Protein AF-A0A351JWY3-F1 (afdb_monomer_lite)

Radius of gyration: 22.89 Å; chains: 1; bounding box: 57×48×58 Å

pLDDT: mean 88.0, std 8.67, range [44.12, 97.44]

Sequence (212 aa):
MLRMNGLSTQSHNRRHARTGHVFQERFKALLVQKETHLLEVARYIVLNPVRAGLTQGPQDWEWSSYRATARQSTSPEFLTVDWILPQFDTDPTRAARAYRAFVEHGRGGRLWDQLRCGAFLATEAFIAKLRPRLNKQADSTEILRSQRLAGRPSLAELFANAHDKAARDEQIYQAVHVHGYTLQQVANCLGLYYSTISVIAKRVAHSKQHQE

Secondary structure (DSSP, 8-state):
-HHHHHHHHHHHHHHHT--S-S-SSPPP--EE-HHHHHHHHHHHHHHHHHHTTS-SSGGG-SSSSHHHHTTSSPPPTT---TTTGGGT-SSHHHHHHHHHHHHHTTTT--GGGG-BTTTEES-HHHHHHHHHHHHTTTT-TTS-HHHHGGGPPPHHHHHTT--SHHHHHHHHHIIIIIS---HHHHHHHHT--HHHHHHHHHHHHHHHHTT-

Foldseek 3Di:
DVVVLVVVQVVVCVVVVHDDHPDDDDDAAAAEDLVQCVLVVVLCVLCVCVLVVNDVHSVVDPPDCLCCLLVVDPDDPPDDNPSQQVVQPPDNNRSSVRSVVSSVVCNPPDQVVCDDLSHYNDDPVVLQVCLVVLCVCLPPPVDDNSSSLSSPDDLCRLCVPQPDPVSLLVSLLCVCPVSNDQLVSNCVVVVHDSVVSVVSNVVVVVVVVVVD

Structure (mmCIF, N/CA/C/O backbone):
data_AF-A0A351JWY3-F1
#
_entry.id   AF-A0A351JWY3-F1
#
loop_
_atom_site.group_PDB
_atom_site.id
_atom_site.type_symbol
_atom_site.label_atom_id
_atom_site.label_alt_id
_atom_site.label_comp_id
_atom_site.label_asym_id
_atom_site.label_entity_id
_atom_site.label_seq_id
_atom_site.pdbx_PDB_ins_code
_atom_site.Cartn_x
_atom_site.Cartn_y
_atom_site.Cartn_z
_atom_site.occupancy
_atom_site.B_iso_or_equiv
_atom_site.auth_seq_id
_atom_site.auth_comp_id
_atom_site.auth_asym_id
_atom_site.auth_atom_id
_atom_site.pdbx_PDB_model_num
ATOM 1 N N . MET A 1 1 ? 9.010 -4.905 14.725 1.00 75.62 1 MET A N 1
ATOM 2 C CA . MET A 1 1 ? 8.002 -5.884 14.251 1.00 75.62 1 MET A CA 1
ATOM 3 C C . MET A 1 1 ? 8.326 -7.328 14.640 1.00 75.62 1 MET A C 1
ATOM 5 O O . MET A 1 1 ? 7.481 -7.938 15.277 1.00 75.62 1 MET A O 1
ATOM 9 N N . LEU A 1 2 ? 9.525 -7.869 14.361 1.00 78.62 2 LEU A N 1
ATOM 10 C CA . LEU A 1 2 ? 9.885 -9.260 14.725 1.00 78.62 2 LEU A CA 1
ATOM 11 C C . LEU A 1 2 ? 9.627 -9.583 16.212 1.00 78.62 2 LEU A C 1
ATOM 13 O O . LEU A 1 2 ? 8.967 -10.569 16.527 1.00 78.62 2 LEU A O 1
ATOM 17 N N . ARG A 1 3 ? 10.075 -8.698 17.115 1.00 85.88 3 ARG A N 1
ATOM 18 C CA . ARG A 1 3 ? 9.868 -8.836 18.566 1.00 85.88 3 ARG A CA 1
ATOM 19 C C . ARG A 1 3 ? 8.388 -8.885 18.954 1.00 85.88 3 ARG A C 1
ATOM 21 O O . ARG A 1 3 ? 8.008 -9.715 19.766 1.00 85.88 3 ARG A O 1
ATOM 28 N N . MET A 1 4 ? 7.560 -8.026 18.359 1.00 87.56 4 MET A N 1
ATOM 29 C CA . MET A 1 4 ? 6.123 -7.971 18.644 1.00 87.56 4 MET A CA 1
ATOM 30 C C . MET A 1 4 ? 5.437 -9.280 18.238 1.00 87.56 4 MET A C 1
ATOM 32 O O . MET A 1 4 ? 4.808 -9.916 19.076 1.00 87.56 4 MET A O 1
ATOM 36 N N . ASN A 1 5 ? 5.651 -9.747 17.002 1.00 89.12 5 ASN A N 1
ATOM 37 C CA . ASN A 1 5 ? 5.066 -11.006 16.528 1.00 89.12 5 ASN A CA 1
ATOM 38 C C . ASN A 1 5 ? 5.570 -12.210 17.337 1.00 89.12 5 ASN A C 1
ATOM 40 O O . ASN A 1 5 ? 4.792 -13.115 17.637 1.00 89.12 5 ASN A O 1
ATOM 44 N N . GLY A 1 6 ? 6.851 -12.216 17.718 1.00 89.88 6 GLY A N 1
ATOM 45 C CA . GLY A 1 6 ? 7.427 -13.250 18.576 1.00 89.88 6 GLY A CA 1
ATOM 46 C C . GLY A 1 6 ? 6.741 -13.314 19.942 1.00 89.88 6 GLY A C 1
ATOM 47 O O . GLY A 1 6 ? 6.265 -14.378 20.336 1.00 89.88 6 GLY A O 1
ATOM 48 N N . LEU A 1 7 ? 6.613 -12.174 20.629 1.00 93.62 7 LEU A N 1
ATOM 49 C CA . LEU A 1 7 ? 5.954 -12.096 21.938 1.00 93.62 7 LEU A CA 1
ATOM 50 C C . LEU A 1 7 ? 4.465 -12.463 21.862 1.00 93.62 7 LEU A C 1
ATOM 52 O O . LEU A 1 7 ? 3.987 -13.235 22.693 1.00 93.62 7 LEU A O 1
ATOM 56 N N . SER A 1 8 ? 3.740 -11.976 20.850 1.00 92.94 8 SER A N 1
ATOM 57 C CA . SER A 1 8 ? 2.329 -12.323 20.637 1.00 92.94 8 SER A CA 1
ATOM 58 C C . SER A 1 8 ? 2.140 -13.817 20.365 1.00 92.94 8 SER A C 1
ATOM 60 O O . SER A 1 8 ? 1.260 -14.432 20.961 1.00 92.94 8 SER A O 1
ATOM 62 N N . THR A 1 9 ? 3.001 -14.420 19.534 1.00 93.75 9 THR A N 1
ATOM 63 C CA . THR A 1 9 ? 2.982 -15.867 19.245 1.00 93.75 9 THR A CA 1
ATOM 64 C C . THR A 1 9 ? 3.220 -16.673 20.518 1.00 93.75 9 THR A C 1
ATOM 66 O O . THR A 1 9 ? 2.439 -17.564 20.835 1.00 93.75 9 THR A O 1
ATOM 69 N N . GLN A 1 10 ? 4.258 -16.333 21.290 1.00 94.88 10 GLN A N 1
ATOM 70 C CA . GLN A 1 10 ? 4.570 -17.017 22.549 1.00 94.88 10 GLN A CA 1
ATOM 71 C C . GLN A 1 10 ? 3.441 -16.882 23.577 1.00 94.88 10 GLN A C 1
ATOM 73 O O . GLN A 1 10 ? 3.154 -17.830 24.303 1.00 94.88 10 GLN A O 1
ATOM 78 N N . SER A 1 11 ? 2.809 -15.709 23.671 1.00 96.38 11 SER A N 1
ATOM 79 C CA . SER A 1 11 ? 1.668 -15.483 24.566 1.00 96.38 11 SER A CA 1
ATOM 80 C C . SER A 1 11 ? 0.450 -16.319 24.155 1.00 96.38 11 SER A C 1
ATOM 82 O O . SER A 1 11 ? -0.102 -17.046 24.979 1.00 96.38 11 SER A O 1
ATOM 84 N N . HIS A 1 12 ? 0.083 -16.294 22.868 1.00 96.62 12 HIS A N 1
ATOM 85 C CA . HIS A 1 12 ? -1.032 -17.072 22.324 1.00 96.62 12 HIS A CA 1
ATOM 86 C C . HIS A 1 12 ? -0.824 -18.581 22.516 1.00 96.62 12 HIS A C 1
ATOM 88 O O . HIS A 1 12 ? -1.688 -19.266 23.060 1.00 96.62 12 HIS A O 1
ATOM 94 N N . ASN A 1 13 ? 0.349 -19.091 22.143 1.00 97.44 13 ASN A N 1
ATOM 95 C CA . ASN A 1 13 ? 0.685 -20.508 22.261 1.00 97.44 13 ASN A CA 1
ATOM 96 C C . ASN A 1 13 ? 0.652 -20.994 23.714 1.00 97.44 13 ASN A C 1
ATOM 98 O O . ASN A 1 13 ? 0.050 -22.029 23.990 1.00 97.44 13 ASN A O 1
ATOM 102 N N . ARG A 1 14 ? 1.205 -20.214 24.658 1.00 96.44 14 ARG A N 1
ATOM 103 C CA . ARG A 1 14 ? 1.119 -20.527 26.094 1.00 96.44 14 ARG A CA 1
ATOM 104 C C . ARG A 1 14 ? -0.323 -20.537 26.597 1.00 96.44 14 ARG A C 1
ATOM 106 O O . ARG A 1 14 ? -0.698 -21.453 27.316 1.00 96.44 14 ARG A O 1
ATOM 113 N N . ARG A 1 15 ? -1.140 -19.556 26.196 1.00 97.44 15 ARG A N 1
ATOM 114 C CA . ARG A 1 15 ? -2.550 -19.451 26.611 1.00 97.44 15 ARG A CA 1
ATOM 115 C C . ARG A 1 15 ? -3.411 -20.608 26.097 1.00 97.44 15 ARG A C 1
ATOM 117 O O . ARG A 1 15 ? -4.338 -21.015 26.785 1.00 97.44 15 ARG A O 1
ATOM 124 N N . HIS A 1 16 ? -3.131 -21.106 24.896 1.00 97.19 16 HIS A N 1
ATOM 125 C CA . HIS A 1 16 ? -3.953 -22.119 24.229 1.00 97.19 16 HIS A CA 1
ATOM 126 C C . HIS A 1 16 ? -3.318 -23.516 24.200 1.00 97.19 16 HIS A C 1
ATOM 128 O O . HIS A 1 16 ? -3.841 -24.387 23.510 1.00 97.19 16 HIS A O 1
ATOM 134 N N . ALA A 1 17 ? -2.204 -23.725 24.915 1.00 96.62 17 ALA A N 1
ATOM 135 C CA . ALA A 1 17 ? -1.421 -24.965 24.898 1.00 96.62 17 ALA A CA 1
ATOM 136 C C . ALA A 1 17 ? -1.078 -25.445 23.470 1.00 96.62 17 ALA A C 1
ATOM 138 O O . ALA A 1 17 ? -1.147 -26.631 23.154 1.00 96.62 17 ALA A O 1
ATOM 139 N N . ARG A 1 18 ? -0.728 -24.502 22.587 1.00 96.12 18 ARG A N 1
ATOM 140 C CA . ARG A 1 18 ? -0.337 -24.763 21.192 1.00 96.12 18 ARG A CA 1
ATOM 141 C C . ARG A 1 18 ? 1.152 -24.526 20.985 1.00 96.12 18 ARG A C 1
ATOM 143 O O . ARG A 1 18 ? 1.809 -23.859 21.779 1.00 96.12 18 ARG A O 1
ATOM 150 N N . THR A 1 19 ? 1.679 -25.040 19.883 1.00 93.31 19 THR A N 1
ATOM 151 C CA . THR A 1 19 ? 3.050 -24.805 19.418 1.00 93.31 19 THR A CA 1
ATOM 152 C C . THR A 1 19 ? 3.030 -24.406 17.939 1.00 93.31 19 THR A C 1
ATOM 154 O O . THR A 1 19 ? 2.015 -24.554 17.259 1.00 93.31 19 THR A O 1
ATOM 157 N N . GLY A 1 20 ? 4.139 -23.858 17.435 1.00 90.62 20 GLY A N 1
ATOM 158 C CA . GLY A 1 20 ? 4.265 -23.450 16.031 1.00 90.62 20 GLY A CA 1
ATOM 159 C C . GLY A 1 20 ? 3.910 -21.985 15.745 1.00 90.62 20 GLY A C 1
ATOM 160 O O . GLY A 1 20 ? 3.805 -21.151 16.650 1.00 90.62 20 GLY A O 1
ATOM 161 N N . HIS A 1 21 ? 3.803 -21.660 14.456 1.00 88.94 21 HIS A N 1
ATOM 162 C CA . HIS A 1 21 ? 3.606 -20.297 13.960 1.00 88.94 21 HIS A CA 1
ATOM 163 C C . HIS A 1 21 ? 2.136 -19.860 14.043 1.00 88.94 21 HIS A C 1
ATOM 165 O O . HIS A 1 21 ? 1.250 -20.572 13.585 1.00 88.94 21 HIS A O 1
ATOM 171 N N . VAL A 1 22 ? 1.890 -18.659 14.582 1.00 92.38 22 VAL A N 1
ATOM 172 C CA . VAL A 1 22 ? 0.548 -18.039 14.632 1.00 92.38 22 VAL A CA 1
ATOM 173 C C . VAL A 1 22 ? 0.293 -17.121 13.432 1.00 92.38 22 VAL A C 1
ATOM 175 O O . VAL A 1 22 ? -0.834 -16.999 12.966 1.00 92.38 22 VAL A O 1
ATOM 178 N N . PHE A 1 23 ? 1.337 -16.471 12.915 1.00 89.62 23 PHE A N 1
ATOM 179 C CA . PHE A 1 23 ? 1.241 -15.556 11.777 1.00 89.62 23 PHE A CA 1
ATOM 180 C C . PHE A 1 23 ? 1.655 -16.261 10.485 1.00 89.62 23 PHE A C 1
ATOM 182 O O . PHE A 1 23 ? 2.678 -16.943 10.462 1.00 89.62 23 PHE A O 1
ATOM 189 N N . GLN A 1 24 ? 0.884 -16.061 9.415 1.00 85.88 24 GLN A N 1
ATOM 190 C CA . GLN A 1 24 ? 1.097 -16.729 8.128 1.00 85.88 24 GLN A CA 1
ATOM 191 C C . GLN A 1 24 ? 2.246 -16.116 7.312 1.00 85.88 24 GLN A C 1
ATOM 193 O O . GLN A 1 24 ? 3.076 -16.838 6.769 1.00 85.88 24 GLN A O 1
ATOM 198 N N . GLU A 1 25 ? 2.315 -14.786 7.232 1.00 83.00 25 GLU A N 1
ATOM 199 C CA . GLU A 1 25 ? 3.335 -14.068 6.458 1.00 83.00 25 GLU A CA 1
ATOM 200 C C . GLU A 1 25 ? 4.193 -13.152 7.342 1.00 83.00 25 GLU A C 1
ATOM 202 O O . GLU A 1 25 ? 3.853 -12.818 8.482 1.00 83.00 25 GLU A O 1
ATOM 207 N N . ARG A 1 26 ? 5.320 -12.690 6.785 1.00 79.62 26 ARG A N 1
ATOM 208 C CA . ARG A 1 26 ? 6.089 -11.587 7.375 1.00 79.62 26 ARG A CA 1
ATOM 209 C C . ARG A 1 26 ? 5.276 -10.297 7.273 1.00 79.62 26 ARG A C 1
ATOM 211 O O . ARG A 1 26 ? 4.549 -10.080 6.305 1.00 79.62 26 ARG A O 1
ATOM 218 N N . PHE A 1 27 ? 5.447 -9.412 8.254 1.00 82.12 27 PHE A N 1
ATOM 219 C CA . PHE A 1 27 ? 4.840 -8.085 8.189 1.00 82.12 27 PHE A CA 1
ATOM 220 C C . PHE A 1 27 ? 5.325 -7.336 6.939 1.00 82.12 27 PHE A C 1
ATOM 222 O O . PHE A 1 27 ? 6.490 -7.4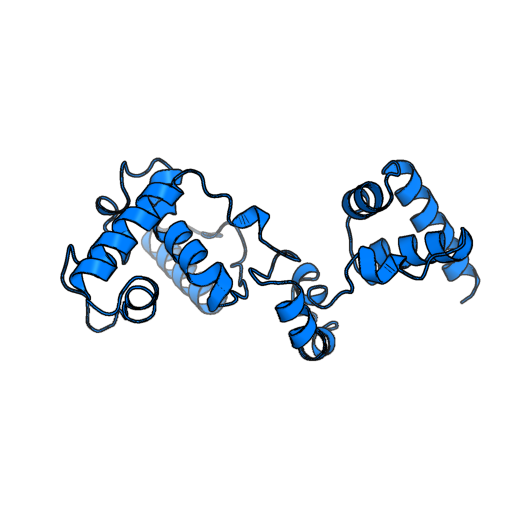40 6.548 1.00 82.12 27 PHE A O 1
ATOM 229 N N . LYS A 1 28 ? 4.430 -6.551 6.342 1.00 80.00 28 LYS A N 1
ATOM 230 C CA . LYS A 1 28 ? 4.748 -5.658 5.227 1.00 80.00 28 LYS A CA 1
ATOM 231 C C . LYS A 1 28 ? 4.846 -4.235 5.770 1.00 80.00 28 LYS A C 1
ATOM 233 O O . LYS A 1 28 ? 4.002 -3.817 6.558 1.00 80.00 28 LYS A O 1
ATOM 238 N N . ALA A 1 29 ? 5.886 -3.514 5.367 1.00 83.56 29 ALA A N 1
ATOM 239 C CA . ALA A 1 29 ? 6.040 -2.089 5.630 1.00 83.56 29 ALA A CA 1
ATOM 240 C C . ALA A 1 29 ? 6.002 -1.358 4.292 1.00 83.56 29 ALA A C 1
ATOM 242 O O . ALA A 1 29 ? 6.806 -1.652 3.407 1.00 83.56 29 ALA A O 1
ATOM 243 N N . LEU A 1 30 ? 5.033 -0.457 4.153 1.00 86.50 30 LEU A N 1
ATOM 244 C CA . LEU A 1 30 ? 4.815 0.324 2.946 1.00 86.50 30 LEU A CA 1
ATOM 245 C C . LEU A 1 30 ? 5.094 1.788 3.252 1.00 86.50 30 LEU A C 1
ATOM 247 O O . LEU A 1 30 ? 4.630 2.306 4.269 1.00 86.50 30 LEU A O 1
ATOM 251 N N . LEU A 1 31 ? 5.823 2.453 2.365 1.00 88.88 31 LEU A N 1
ATOM 252 C CA . LEU A 1 31 ? 5.986 3.893 2.426 1.00 88.88 31 LEU A CA 1
ATOM 253 C C . LEU A 1 31 ? 4.780 4.551 1.755 1.00 88.88 31 LEU A C 1
ATOM 255 O O . LEU A 1 31 ? 4.492 4.286 0.589 1.00 88.88 31 LEU A O 1
ATOM 259 N N . VAL A 1 32 ? 4.088 5.414 2.495 1.00 91.25 32 VAL A N 1
ATOM 260 C CA . VAL A 1 32 ? 2.885 6.114 2.033 1.00 91.25 32 VAL A CA 1
ATOM 261 C C . VAL A 1 32 ? 3.206 7.595 1.889 1.00 91.25 32 VAL A C 1
ATOM 263 O O . VAL A 1 32 ? 3.593 8.244 2.860 1.00 91.25 32 VAL A O 1
ATOM 266 N N . GLN A 1 33 ? 3.036 8.141 0.686 1.00 92.06 33 GLN A N 1
ATOM 267 C CA . GLN A 1 33 ? 3.080 9.582 0.480 1.00 92.06 33 GLN A CA 1
ATOM 268 C C . GLN A 1 33 ? 1.791 10.196 1.029 1.00 92.06 33 GLN A C 1
ATOM 270 O O . GLN A 1 33 ? 0.688 9.888 0.568 1.00 92.06 33 GLN A O 1
ATOM 275 N N . LYS A 1 34 ? 1.944 11.061 2.033 1.00 88.69 34 LYS A N 1
ATOM 276 C CA . LYS A 1 34 ? 0.840 11.575 2.842 1.00 88.69 34 LYS A CA 1
ATOM 277 C C . LYS A 1 34 ? -0.213 12.289 1.993 1.00 88.69 34 LYS A C 1
ATOM 279 O O . LYS A 1 34 ? -1.395 11.990 2.102 1.00 88.69 34 LYS A O 1
ATOM 284 N N . GLU A 1 35 ? 0.219 13.195 1.130 1.00 87.56 35 GLU A N 1
ATOM 285 C CA . GLU A 1 35 ? -0.654 14.113 0.392 1.00 87.56 35 GLU A CA 1
ATOM 286 C C . GLU A 1 35 ? -1.504 13.398 -0.662 1.00 87.56 35 GLU A C 1
ATOM 288 O O . GLU A 1 35 ? -2.557 13.894 -1.044 1.00 87.56 35 GLU A O 1
ATOM 293 N N . THR A 1 36 ? -1.055 12.236 -1.136 1.00 86.00 36 THR A N 1
ATOM 294 C CA . THR A 1 36 ? -1.674 11.537 -2.269 1.00 86.00 36 THR A CA 1
ATOM 295 C C . THR A 1 36 ? -2.374 10.246 -1.871 1.00 86.00 36 THR A C 1
ATOM 297 O O . THR A 1 36 ? -3.394 9.914 -2.464 1.00 86.00 36 THR A O 1
ATOM 300 N N . HIS A 1 37 ? -1.866 9.518 -0.872 1.00 90.56 37 HIS A N 1
ATOM 301 C CA . HIS A 1 37 ? -2.346 8.165 -0.565 1.00 90.56 37 HIS A CA 1
ATOM 302 C C . HIS A 1 37 ? -2.815 7.977 0.884 1.00 90.56 37 HIS A C 1
ATOM 304 O O . HIS A 1 37 ? -3.403 6.938 1.182 1.00 90.56 37 HIS A O 1
ATOM 310 N N . LEU A 1 38 ? -2.609 8.941 1.797 1.00 91.12 38 LEU A N 1
ATOM 311 C CA . LEU A 1 38 ? -2.977 8.767 3.213 1.00 91.12 38 LEU A CA 1
ATOM 312 C C . LEU A 1 38 ? -4.457 8.417 3.387 1.00 91.12 38 LEU A C 1
ATOM 314 O O . LEU A 1 38 ? -4.782 7.455 4.081 1.00 91.12 38 LEU A O 1
ATOM 318 N N . LEU A 1 39 ? -5.346 9.202 2.773 1.00 92.50 39 LEU A N 1
ATOM 319 C CA . LEU A 1 39 ? -6.788 9.020 2.925 1.00 92.50 39 LEU A CA 1
ATOM 320 C C . LEU A 1 39 ? -7.241 7.673 2.357 1.00 92.50 39 LEU A C 1
ATOM 322 O O . LEU A 1 39 ? -8.054 6.987 2.971 1.00 92.50 39 LEU A O 1
ATOM 326 N N . GLU A 1 40 ? -6.661 7.250 1.237 1.00 92.38 40 GLU A N 1
ATOM 327 C CA . GLU A 1 40 ? -6.941 5.949 0.628 1.00 92.38 40 GLU A CA 1
ATOM 328 C C . GLU A 1 40 ? -6.501 4.781 1.512 1.00 92.38 40 GLU A C 1
ATOM 330 O O . GLU A 1 40 ? -7.244 3.813 1.680 1.00 92.38 40 GLU A O 1
ATOM 335 N N . VAL A 1 41 ? -5.332 4.890 2.148 1.00 93.25 41 VAL A N 1
ATOM 336 C CA . VAL A 1 41 ? -4.856 3.900 3.124 1.00 93.25 41 VAL A CA 1
ATOM 337 C C . VAL A 1 41 ? -5.751 3.882 4.364 1.00 93.25 41 VAL A C 1
ATOM 339 O O . VAL A 1 41 ? -6.147 2.808 4.818 1.00 93.25 41 VAL A O 1
ATOM 342 N N . ALA A 1 42 ? -6.121 5.049 4.895 1.00 93.50 42 ALA A N 1
ATOM 343 C CA . ALA A 1 42 ? -7.020 5.144 6.042 1.00 93.50 42 ALA A CA 1
ATOM 344 C C . ALA A 1 42 ? -8.386 4.506 5.738 1.00 93.50 42 ALA A C 1
ATOM 346 O O . ALA A 1 42 ? -8.893 3.712 6.532 1.00 93.50 42 ALA A O 1
ATOM 347 N N . ARG A 1 43 ? -8.942 4.787 4.554 1.00 94.44 43 ARG A N 1
ATOM 348 C CA . ARG A 1 43 ? -10.179 4.180 4.049 1.00 94.44 43 ARG A CA 1
ATOM 349 C C . ARG A 1 43 ? -10.059 2.673 3.877 1.00 94.44 43 ARG A C 1
ATOM 351 O O . ARG A 1 43 ? -10.965 1.945 4.268 1.00 94.44 43 ARG A O 1
ATOM 358 N N . TYR A 1 44 ? -8.945 2.199 3.324 1.00 93.81 44 TYR A N 1
ATOM 359 C CA . TYR A 1 44 ? -8.669 0.772 3.181 1.00 93.81 44 TYR A CA 1
ATOM 360 C C . TYR A 1 44 ? -8.734 0.058 4.535 1.00 93.81 44 TYR A C 1
ATOM 362 O O . TYR A 1 44 ? -9.435 -0.942 4.656 1.00 93.81 44 TYR A O 1
ATOM 370 N N . ILE A 1 45 ? -8.059 0.595 5.557 1.00 94.19 45 ILE A N 1
ATOM 371 C CA . ILE A 1 45 ? -7.988 -0.024 6.888 1.00 94.19 45 ILE A CA 1
ATOM 372 C C . ILE A 1 45 ? -9.383 -0.205 7.489 1.00 94.19 45 ILE A C 1
ATOM 374 O O . ILE A 1 45 ? -9.719 -1.311 7.910 1.00 94.19 45 ILE A O 1
ATOM 378 N N . VAL A 1 46 ? -10.199 0.852 7.503 1.00 96.12 46 VAL A N 1
ATOM 379 C CA . VAL A 1 46 ? -11.527 0.809 8.139 1.00 96.12 46 VAL A CA 1
ATOM 380 C C . VAL A 1 46 ? -12.541 -0.029 7.357 1.00 96.12 46 VAL A C 1
ATOM 382 O O . VAL A 1 46 ? -13.483 -0.545 7.947 1.00 96.12 46 VAL A O 1
ATOM 385 N N . LEU A 1 47 ? -12.341 -0.214 6.047 1.00 95.88 47 LEU A N 1
ATOM 386 C CA . LEU A 1 47 ? -13.197 -1.058 5.207 1.00 95.88 47 LEU A CA 1
ATOM 387 C C . LEU A 1 47 ? -12.760 -2.527 5.149 1.00 95.88 47 LEU A C 1
ATOM 389 O O . LEU A 1 47 ? -13.498 -3.343 4.601 1.00 95.88 47 LEU A O 1
ATOM 393 N N . ASN A 1 48 ? -11.595 -2.898 5.688 1.00 95.12 48 ASN A N 1
ATOM 394 C CA . ASN A 1 48 ? -11.130 -4.290 5.656 1.00 95.12 48 ASN A CA 1
ATOM 395 C C . ASN A 1 48 ? -12.114 -5.289 6.291 1.00 95.12 48 ASN A C 1
ATOM 397 O O . ASN A 1 48 ? -12.346 -6.320 5.662 1.00 95.12 48 ASN A O 1
ATOM 401 N N . PRO A 1 49 ? -12.732 -5.017 7.460 1.00 95.62 49 PRO A N 1
ATOM 402 C CA . PRO A 1 49 ? -13.726 -5.924 8.042 1.00 95.62 49 PRO A CA 1
ATOM 403 C C . PRO A 1 49 ? -14.941 -6.135 7.132 1.00 95.62 49 PRO A C 1
ATOM 405 O O . PRO A 1 49 ? -15.394 -7.265 6.962 1.00 95.62 49 PRO A O 1
ATOM 408 N N . VAL A 1 50 ? -15.406 -5.068 6.475 1.00 94.69 50 VAL A N 1
ATOM 409 C CA . VAL A 1 50 ? -16.523 -5.123 5.519 1.00 94.69 50 VAL A CA 1
ATOM 410 C C . VAL A 1 50 ? -16.145 -5.955 4.295 1.00 94.69 50 VAL A C 1
ATOM 412 O O . VAL A 1 50 ? -16.882 -6.844 3.884 1.00 94.69 50 VAL A O 1
ATOM 415 N N . ARG A 1 51 ? -14.955 -5.722 3.732 1.00 92.81 51 ARG A N 1
ATOM 416 C CA . ARG A 1 51 ? -14.442 -6.474 2.573 1.00 92.81 51 ARG A CA 1
ATOM 417 C C . ARG A 1 51 ? -14.195 -7.948 2.880 1.00 92.81 51 ARG A C 1
ATOM 419 O O . ARG A 1 51 ? -14.325 -8.778 1.989 1.00 92.81 51 ARG A O 1
ATOM 426 N N . ALA A 1 52 ? -13.847 -8.265 4.123 1.00 93.00 52 ALA A N 1
ATOM 427 C CA . ALA A 1 52 ? -13.714 -9.634 4.605 1.00 93.00 52 ALA A CA 1
ATOM 428 C C . ALA A 1 52 ? -15.070 -10.301 4.911 1.00 93.00 52 ALA A C 1
ATOM 430 O O . ALA A 1 52 ? -15.088 -11.462 5.308 1.00 93.00 52 ALA A O 1
ATOM 431 N N . GLY A 1 53 ? -16.193 -9.587 4.754 1.00 94.88 53 GLY A N 1
ATOM 432 C CA . GLY A 1 53 ? -17.533 -10.094 5.052 1.00 94.88 53 GLY A CA 1
ATOM 433 C C . GLY A 1 53 ? -17.821 -10.260 6.546 1.00 94.88 53 GLY A C 1
ATOM 434 O O . GLY A 1 53 ? -18.772 -10.946 6.906 1.00 94.88 53 GLY A O 1
ATOM 435 N N . LEU A 1 54 ? -17.008 -9.657 7.422 1.00 96.19 54 LEU A N 1
ATOM 436 C CA . LEU A 1 54 ? -17.164 -9.759 8.876 1.00 96.19 54 LEU A CA 1
ATOM 437 C C . LEU A 1 54 ? -18.249 -8.816 9.408 1.00 96.19 54 LEU A C 1
ATOM 439 O O . LEU A 1 54 ? -18.859 -9.106 10.433 1.00 96.19 54 LEU A O 1
ATOM 443 N N . THR A 1 55 ? -18.482 -7.690 8.728 1.00 96.44 55 THR A N 1
ATOM 444 C CA . THR A 1 55 ? -19.498 -6.692 9.093 1.00 96.44 55 THR A CA 1
ATOM 445 C C . THR A 1 55 ? -20.164 -6.076 7.864 1.00 96.44 55 THR A C 1
ATOM 447 O O . THR A 1 55 ? -19.623 -6.135 6.760 1.00 96.44 55 THR A O 1
ATOM 450 N N . GLN A 1 56 ? -21.337 -5.458 8.047 1.00 94.44 56 GLN A N 1
ATOM 451 C CA . GLN A 1 56 ? -22.058 -4.764 6.969 1.00 94.44 56 GLN A CA 1
ATOM 452 C C . GLN A 1 56 ? -21.553 -3.331 6.751 1.00 94.44 56 GLN A C 1
ATOM 454 O O . GLN A 1 56 ? -21.563 -2.823 5.623 1.00 94.44 56 GLN A O 1
ATOM 459 N N . GLY A 1 57 ? -21.083 -2.681 7.818 1.00 94.88 57 GLY A N 1
ATOM 460 C CA . GLY A 1 57 ? -20.443 -1.376 7.763 1.00 94.88 57 GLY A CA 1
ATOM 461 C C . GLY A 1 57 ? -19.203 -1.268 8.656 1.00 94.88 57 GLY A C 1
ATOM 462 O O . GLY A 1 57 ? -18.971 -2.104 9.536 1.00 94.88 57 GLY A O 1
ATOM 463 N N . PRO A 1 58 ? -18.380 -0.228 8.440 1.00 95.88 58 PRO A N 1
ATOM 464 C CA . PRO A 1 58 ? -17.203 0.035 9.266 1.00 95.88 58 PRO A CA 1
ATOM 465 C C . PRO A 1 58 ? -17.563 0.426 10.711 1.00 95.88 58 PRO A C 1
ATOM 467 O O . PRO A 1 58 ? -16.767 0.195 11.617 1.00 95.88 58 PRO A O 1
ATOM 470 N N . GLN A 1 59 ? -18.757 0.982 10.953 1.00 96.12 59 GLN A N 1
ATOM 471 C CA . GLN A 1 59 ? -19.241 1.313 12.301 1.00 96.12 59 GLN A CA 1
ATOM 472 C C . GLN A 1 59 ? -19.499 0.087 13.182 1.00 96.12 59 GLN A C 1
ATOM 474 O O . GLN A 1 59 ? -19.386 0.194 14.401 1.00 96.12 59 GLN A O 1
ATOM 479 N N . ASP A 1 60 ? -19.807 -1.062 12.576 1.00 96.50 60 ASP A N 1
ATOM 480 C CA . ASP A 1 60 ? -20.141 -2.290 13.305 1.00 96.50 60 ASP A CA 1
ATOM 481 C C . ASP A 1 60 ? -18.876 -3.021 13.792 1.00 96.50 60 ASP A C 1
ATOM 483 O O . ASP A 1 60 ? -18.955 -3.971 14.566 1.00 96.50 60 ASP A O 1
ATOM 487 N N . TRP A 1 61 ? -17.691 -2.593 13.338 1.00 96.69 61 TRP A N 1
ATOM 488 C CA . TRP A 1 61 ? -16.417 -3.178 13.737 1.00 96.69 61 TRP A CA 1
ATOM 489 C C . TRP A 1 61 ? -15.773 -2.386 14.877 1.00 96.69 61 TRP A C 1
ATOM 491 O O . TRP A 1 61 ? -15.079 -1.384 14.669 1.00 96.69 61 TRP A O 1
ATOM 501 N N . GLU A 1 62 ? -15.977 -2.870 16.101 1.00 94.19 62 GLU A N 1
ATOM 502 C CA . GLU A 1 62 ? -15.530 -2.200 17.329 1.00 94.19 62 GLU A CA 1
ATOM 503 C C . GLU A 1 62 ? -14.006 -2.131 17.471 1.00 94.19 62 GLU A C 1
ATOM 505 O O . GLU A 1 62 ? -13.476 -1.211 18.088 1.00 94.19 62 GLU A O 1
ATOM 510 N N . TRP A 1 63 ? -13.279 -3.057 16.842 1.00 94.62 63 TRP A N 1
ATOM 511 C CA . TRP A 1 63 ? -11.815 -3.115 16.883 1.00 94.62 63 TRP A CA 1
ATOM 512 C C . TRP A 1 63 ? -11.159 -2.220 15.819 1.00 94.62 63 TRP A C 1
ATOM 514 O O . TRP A 1 63 ? -10.179 -2.606 15.179 1.00 94.62 63 TRP A O 1
ATOM 524 N N . SER A 1 64 ? -11.710 -1.024 15.598 1.00 95.00 64 SER A N 1
ATOM 525 C CA . SER A 1 64 ? -11.118 0.014 14.747 1.00 95.00 64 SER A CA 1
ATOM 526 C C . SER A 1 64 ? -11.307 1.411 15.332 1.00 95.00 64 SER A C 1
ATOM 528 O O . SER A 1 64 ? -12.209 1.667 16.125 1.00 95.00 64 SER A O 1
ATOM 530 N N . SER A 1 65 ? -10.486 2.359 14.878 1.00 95.12 65 SER A N 1
ATOM 531 C CA . SER A 1 65 ? -10.637 3.777 15.214 1.00 95.12 65 SER A CA 1
ATOM 532 C C . SER A 1 65 ? -11.787 4.469 14.470 1.00 95.12 65 SER A C 1
ATOM 534 O O . SER A 1 65 ? -12.029 5.649 14.720 1.00 95.12 65 SER A O 1
ATOM 536 N N . TYR A 1 66 ? -12.511 3.773 13.579 1.00 96.44 66 TYR A N 1
ATOM 537 C CA . TYR A 1 66 ? -13.502 4.392 12.695 1.00 96.44 66 TYR A CA 1
ATOM 538 C C . TYR A 1 66 ? -14.566 5.175 13.464 1.00 96.44 66 TYR A C 1
ATOM 540 O O . TYR A 1 66 ? -14.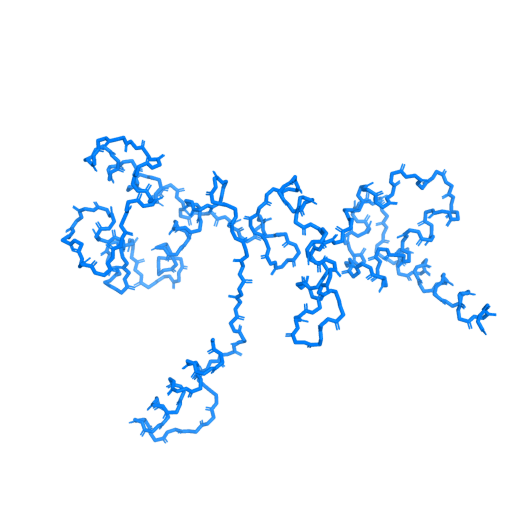816 6.326 13.125 1.00 96.44 66 TYR A O 1
ATOM 548 N N . ARG A 1 67 ? -15.156 4.600 14.522 1.00 95.94 67 ARG A N 1
ATOM 549 C CA . ARG A 1 67 ? -16.213 5.262 15.314 1.00 95.94 67 ARG A CA 1
ATOM 550 C C . ARG A 1 67 ? -15.730 6.587 15.911 1.00 95.94 67 ARG A C 1
ATOM 552 O O . ARG A 1 67 ? -16.436 7.590 15.818 1.00 95.94 67 ARG A O 1
ATOM 559 N N . ALA A 1 68 ? -14.506 6.618 16.435 1.00 94.94 68 ALA A N 1
ATOM 560 C CA . ALA A 1 68 ? -13.901 7.832 16.973 1.00 94.94 68 ALA A CA 1
ATOM 561 C C . ALA A 1 68 ? -13.585 8.851 15.864 1.00 94.94 68 ALA A C 1
ATOM 563 O O . ALA A 1 68 ? -13.964 10.017 15.969 1.00 94.94 68 ALA A O 1
ATOM 564 N N . THR A 1 69 ? -12.967 8.422 14.756 1.00 95.31 69 THR A N 1
ATOM 565 C CA . THR A 1 69 ? -12.657 9.309 13.618 1.00 95.31 69 THR A CA 1
ATOM 566 C C . THR A 1 69 ? -13.924 9.862 12.958 1.00 95.31 69 THR A C 1
ATOM 568 O O . THR A 1 69 ? -13.982 11.039 12.619 1.00 95.31 69 THR A O 1
ATOM 571 N N . ALA A 1 70 ? -14.981 9.060 12.847 1.00 95.44 70 ALA A N 1
ATOM 572 C CA . ALA A 1 70 ? -16.286 9.454 12.322 1.00 95.44 70 ALA A CA 1
ATOM 573 C C . ALA A 1 70 ? -17.124 10.295 13.305 1.00 95.44 70 ALA A C 1
ATOM 575 O O . ALA A 1 70 ? -18.257 10.653 12.971 1.00 95.44 70 ALA A O 1
ATOM 576 N N . ARG A 1 71 ? -16.588 10.603 14.499 1.00 93.69 71 ARG A N 1
ATOM 577 C CA . ARG A 1 71 ? -17.272 11.309 15.597 1.00 93.69 71 ARG A CA 1
ATOM 578 C C . ARG A 1 71 ? -18.592 10.650 16.023 1.00 93.69 71 ARG A C 1
ATOM 580 O O . ARG A 1 71 ? -19.561 11.329 16.345 1.00 93.69 71 ARG A O 1
ATOM 587 N N . GLN A 1 72 ? -18.629 9.321 16.012 1.00 93.06 72 GLN A N 1
ATOM 588 C CA . GLN A 1 72 ? -19.723 8.500 16.548 1.00 93.06 72 GLN A CA 1
ATOM 589 C C . GLN A 1 72 ? -19.440 8.020 17.981 1.00 93.06 72 GLN A C 1
ATOM 591 O O . GLN A 1 72 ? -20.324 7.488 18.645 1.00 93.06 72 GLN A O 1
ATOM 596 N N . SER A 1 73 ? -18.206 8.191 18.458 1.00 93.19 73 SER A N 1
ATOM 597 C CA . SER A 1 73 ? -17.794 7.935 19.836 1.00 93.19 73 SER A CA 1
ATOM 598 C C . SER A 1 73 ? -16.728 8.939 20.265 1.00 93.19 73 SER A C 1
ATOM 600 O O . SER A 1 73 ? -16.070 9.557 19.425 1.00 93.19 73 SER A O 1
ATOM 602 N N . THR A 1 74 ? -16.519 9.067 21.574 1.00 90.56 74 THR A N 1
ATOM 603 C CA . THR A 1 74 ? -15.400 9.836 22.128 1.00 90.56 74 THR A CA 1
ATOM 604 C C . THR A 1 74 ? -14.076 9.241 21.652 1.00 90.56 74 THR A C 1
ATOM 606 O O . THR A 1 74 ? -13.901 8.020 21.663 1.00 90.56 74 THR A O 1
ATOM 609 N N . SER A 1 75 ? -13.151 10.097 21.214 1.00 91.31 75 SER A N 1
ATOM 610 C CA . SER A 1 75 ? -11.794 9.665 20.880 1.00 91.31 75 SER A CA 1
ATOM 611 C C . SER A 1 75 ? -11.021 9.397 22.171 1.00 91.31 75 SER A C 1
ATOM 613 O O . SER A 1 75 ? -10.983 10.283 23.027 1.00 91.31 75 SER A O 1
ATOM 615 N N . PRO A 1 76 ? -10.405 8.217 22.338 1.00 91.69 76 PRO A N 1
ATOM 616 C CA . PRO A 1 76 ? -9.458 7.993 23.421 1.00 91.69 76 PRO A CA 1
ATOM 617 C C . PRO A 1 76 ? -8.271 8.961 23.326 1.00 91.69 76 PRO A C 1
ATOM 619 O O . PRO A 1 76 ? -7.885 9.356 22.227 1.00 91.69 76 PRO A O 1
ATOM 622 N N . GLU A 1 77 ? -7.645 9.284 24.458 1.00 92.75 77 GLU A N 1
ATOM 623 C CA . GLU A 1 77 ? -6.508 10.221 24.525 1.00 92.75 77 GLU A CA 1
ATOM 624 C C . GLU A 1 77 ? -5.310 9.775 23.667 1.00 92.75 77 GLU A C 1
ATOM 626 O O . GLU A 1 77 ? -4.614 10.591 23.073 1.00 92.75 77 GLU A O 1
ATOM 631 N N . PHE A 1 78 ? -5.109 8.463 23.528 1.00 93.00 78 PHE A N 1
ATOM 632 C CA . PHE A 1 78 ? -4.039 7.897 22.704 1.00 93.00 78 PHE A CA 1
ATOM 633 C C . PHE A 1 78 ? -4.327 7.927 21.191 1.00 93.00 78 PHE A C 1
ATOM 635 O O . PHE A 1 78 ? -3.480 7.500 20.404 1.00 93.00 78 PHE A O 1
ATOM 642 N N . LEU A 1 79 ? -5.522 8.354 20.764 1.00 92.62 79 LEU A N 1
ATOM 643 C CA . LEU A 1 79 ? -5.935 8.348 19.363 1.00 92.62 79 LEU A CA 1
ATOM 644 C C . LEU A 1 79 ? -5.973 9.768 18.790 1.00 92.62 79 LEU A C 1
ATOM 646 O O . LEU A 1 79 ? -6.859 10.562 19.101 1.00 92.62 79 LEU A O 1
ATOM 650 N N . THR A 1 80 ? -5.067 10.043 17.853 1.00 90.81 80 THR A N 1
ATOM 651 C CA . THR A 1 80 ? -5.067 11.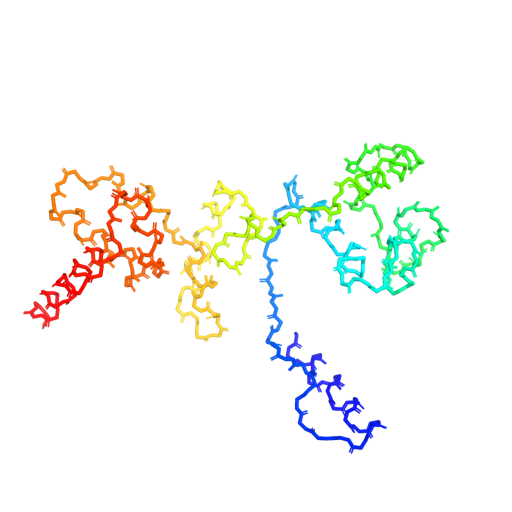282 17.066 1.00 90.81 80 THR A CA 1
ATOM 652 C C . THR A 1 80 ? -5.919 11.126 15.808 1.00 90.81 80 THR A C 1
ATOM 654 O O . THR A 1 80 ? -5.614 10.312 14.935 1.00 90.81 80 THR A O 1
ATOM 657 N N . VAL A 1 81 ? -6.964 11.944 15.678 1.00 90.06 81 VAL A N 1
ATOM 658 C CA . VAL A 1 81 ? -7.822 12.007 14.474 1.00 90.06 81 VAL A CA 1
ATOM 659 C C . VAL A 1 81 ? -7.493 13.203 13.568 1.00 90.06 81 VAL A C 1
ATOM 661 O O . VAL A 1 81 ? -7.929 13.263 12.414 1.00 90.06 81 VAL A O 1
ATOM 664 N N . ASP A 1 82 ? -6.655 14.117 14.056 1.00 84.12 82 ASP A N 1
ATOM 665 C CA . ASP A 1 82 ? -6.376 15.427 13.452 1.00 84.12 82 ASP A CA 1
ATOM 666 C C . ASP A 1 82 ? -5.438 15.366 12.237 1.00 84.12 82 ASP A C 1
ATOM 668 O O . ASP A 1 82 ? -5.138 16.376 11.612 1.00 84.12 82 ASP A O 1
ATOM 672 N N . TRP A 1 83 ? -4.971 14.176 11.855 1.00 85.81 83 TRP A N 1
ATOM 673 C CA . TRP A 1 83 ? -4.249 13.975 10.592 1.00 85.81 83 TRP A CA 1
ATOM 674 C C . TRP A 1 83 ? -5.179 13.634 9.427 1.00 85.81 83 TRP A C 1
ATOM 676 O O . TRP A 1 83 ? -4.765 13.726 8.270 1.00 85.81 83 TRP A O 1
ATOM 686 N N . ILE A 1 84 ? -6.411 13.218 9.734 1.00 92.12 84 ILE A N 1
ATOM 687 C CA . ILE A 1 84 ? -7.404 12.768 8.757 1.00 92.12 84 ILE A CA 1
ATOM 688 C C . ILE A 1 84 ? -8.484 13.831 8.581 1.00 92.12 84 ILE A C 1
ATOM 690 O O . ILE A 1 84 ? -8.719 14.264 7.460 1.00 92.12 84 ILE A O 1
ATOM 694 N N . LEU A 1 85 ? -9.134 14.266 9.666 1.00 93.19 85 LEU A N 1
ATOM 695 C CA . LEU A 1 85 ? -10.302 15.150 9.570 1.00 93.19 85 LEU A CA 1
ATOM 696 C C . LEU A 1 85 ? -10.009 16.500 8.888 1.00 93.19 85 LEU A C 1
ATOM 698 O O . LEU A 1 85 ? -10.770 16.858 7.988 1.00 93.19 85 LEU A O 1
ATOM 702 N N . PRO A 1 86 ? -8.900 17.205 9.192 1.00 93.00 86 PRO A N 1
ATOM 703 C CA . PRO A 1 86 ? -8.595 18.485 8.547 1.00 93.00 86 PRO A CA 1
ATOM 704 C C . PRO A 1 86 ? -8.334 18.403 7.038 1.00 93.00 86 PRO A C 1
ATOM 706 O O . PRO A 1 86 ? -8.309 19.431 6.372 1.00 93.00 86 PRO A O 1
ATOM 709 N N . GLN A 1 87 ? -8.152 17.200 6.481 1.00 92.38 87 GLN A N 1
ATOM 710 C CA . GLN A 1 87 ? -8.030 17.005 5.032 1.00 92.38 87 GLN A CA 1
ATOM 711 C C . GLN A 1 87 ? -9.378 17.156 4.304 1.00 92.38 87 GLN A C 1
ATOM 713 O O . GLN A 1 87 ? -9.401 17.239 3.079 1.00 92.38 87 GLN A O 1
ATOM 718 N N . PHE A 1 88 ? -10.498 17.148 5.038 1.00 94.19 88 PHE A N 1
ATOM 719 C CA . PHE A 1 88 ? -11.845 17.258 4.475 1.00 94.19 88 PHE A CA 1
ATOM 720 C C . PHE A 1 88 ? -12.463 18.643 4.671 1.00 94.19 88 PHE A C 1
ATOM 722 O O . PHE A 1 88 ? -13.093 19.160 3.754 1.00 94.19 88 PHE A O 1
ATOM 729 N N . ASP A 1 89 ? -12.335 19.219 5.867 1.00 94.56 89 ASP A N 1
ATOM 730 C CA . ASP A 1 89 ? -12.855 20.546 6.210 1.00 94.56 89 ASP A CA 1
ATOM 731 C C . ASP A 1 89 ? -12.143 21.055 7.474 1.00 94.56 89 ASP A C 1
ATOM 733 O O . ASP A 1 89 ? -11.650 20.262 8.281 1.00 94.56 89 ASP A O 1
ATOM 737 N N . THR A 1 90 ? -12.111 22.371 7.669 1.00 93.88 90 THR A N 1
ATOM 738 C CA . THR A 1 90 ? -11.625 22.985 8.911 1.00 93.88 90 THR A CA 1
ATOM 739 C C . THR A 1 90 ? -12.655 22.889 10.035 1.00 93.88 90 THR A C 1
ATOM 741 O O . THR A 1 90 ? -12.278 22.826 11.204 1.00 93.88 90 THR A O 1
ATOM 744 N N . ASP A 1 91 ? -13.950 22.834 9.704 1.00 94.94 91 ASP A N 1
ATOM 745 C CA . ASP A 1 91 ? -15.014 22.572 10.667 1.00 94.94 91 ASP A CA 1
ATOM 746 C C . ASP A 1 91 ? -15.093 21.073 10.993 1.00 94.94 91 ASP A C 1
ATOM 748 O O . ASP A 1 91 ? -15.345 20.253 10.101 1.00 94.94 91 ASP A O 1
ATOM 752 N N . PRO A 1 92 ? -14.959 20.679 12.270 1.00 90.81 92 PRO A N 1
ATOM 753 C CA . PRO A 1 92 ? -14.883 19.268 12.621 1.00 90.81 92 PRO A CA 1
ATOM 754 C C . PRO A 1 92 ? -16.155 18.458 12.328 1.00 90.81 92 PRO A C 1
ATOM 756 O O . PRO A 1 92 ? -16.081 17.246 12.107 1.00 90.81 92 PRO A O 1
ATOM 759 N N . THR A 1 93 ? -17.326 19.097 12.327 1.00 92.62 93 THR A N 1
ATOM 760 C CA . THR A 1 93 ? -18.605 18.425 12.061 1.00 92.62 93 THR A CA 1
ATOM 761 C C . THR A 1 93 ? -18.758 18.147 10.570 1.00 92.62 93 THR A C 1
ATOM 763 O O . THR A 1 93 ? -19.089 17.020 10.175 1.00 92.62 93 THR A O 1
ATOM 766 N N . ARG A 1 94 ? -18.465 19.144 9.725 1.00 96.56 94 ARG A N 1
ATOM 767 C CA . ARG A 1 94 ? -18.432 18.984 8.266 1.00 96.56 94 ARG A CA 1
ATOM 768 C C . ARG A 1 94 ? -17.353 17.991 7.848 1.00 96.56 94 ARG A C 1
ATOM 770 O O . ARG A 1 94 ? -17.663 17.093 7.066 1.00 96.56 94 ARG A O 1
ATOM 777 N N . ALA A 1 95 ? -16.163 18.063 8.445 1.00 96.25 95 ALA A N 1
ATOM 778 C CA . ALA A 1 95 ? -15.074 17.120 8.210 1.00 96.25 95 ALA A CA 1
ATOM 779 C C . ALA A 1 95 ? -15.492 15.674 8.507 1.00 96.25 95 ALA A C 1
ATOM 781 O O . ALA A 1 95 ? -15.322 14.794 7.669 1.00 96.25 95 ALA A O 1
ATOM 782 N N . ALA A 1 96 ? -16.115 15.415 9.662 1.00 95.38 96 ALA A N 1
ATOM 783 C CA . ALA A 1 96 ? -16.579 14.072 10.014 1.00 95.38 96 ALA A CA 1
ATOM 784 C C . ALA A 1 96 ? -17.693 13.565 9.082 1.00 95.38 96 ALA A C 1
ATOM 786 O O . ALA A 1 96 ? -17.780 12.370 8.794 1.00 95.38 96 ALA A O 1
ATOM 787 N N . ARG A 1 97 ? -18.578 14.446 8.598 1.00 96.62 97 ARG A N 1
ATOM 788 C CA . ARG A 1 97 ? -19.591 14.086 7.590 1.00 96.62 97 ARG A CA 1
ATOM 789 C C . ARG A 1 97 ? -18.944 13.727 6.249 1.00 96.62 97 ARG A C 1
ATOM 791 O O . ARG A 1 97 ? -19.284 12.694 5.679 1.00 96.62 97 ARG A O 1
ATOM 798 N N . ALA A 1 98 ? -17.998 14.537 5.782 1.00 97.00 98 ALA A N 1
ATOM 799 C CA . ALA A 1 98 ? -17.258 14.288 4.550 1.00 97.00 98 ALA A CA 1
ATOM 800 C C . ALA A 1 98 ? -16.402 13.014 4.639 1.00 97.00 98 ALA A C 1
ATOM 802 O O . ALA A 1 98 ? -16.415 12.212 3.710 1.00 97.00 98 ALA A O 1
ATOM 803 N N . TYR A 1 99 ? -15.753 12.760 5.779 1.00 96.75 99 TYR A N 1
ATOM 804 C CA . TYR A 1 99 ? -15.016 11.523 6.039 1.00 96.75 99 TYR A CA 1
ATOM 805 C C . TYR A 1 99 ? -15.916 10.282 5.941 1.00 96.75 99 TYR A C 1
ATOM 807 O O . TYR A 1 99 ? -15.568 9.326 5.249 1.00 96.75 99 TYR A O 1
ATOM 815 N N . ARG A 1 100 ? -17.100 10.306 6.572 1.00 96.31 100 ARG A N 1
ATOM 816 C CA . ARG A 1 100 ? -18.085 9.212 6.476 1.00 96.31 100 ARG A CA 1
ATOM 817 C C . ARG A 1 100 ? -18.487 8.944 5.027 1.00 96.31 100 ARG A C 1
ATOM 819 O O . ARG A 1 100 ? -18.446 7.799 4.588 1.00 96.31 100 ARG A O 1
ATOM 826 N N . ALA A 1 101 ? -18.803 10.000 4.276 1.00 95.69 101 ALA A N 1
ATOM 827 C CA . ALA A 1 101 ? -19.113 9.877 2.857 1.00 95.69 101 ALA A CA 1
ATOM 828 C C . ALA A 1 101 ? -17.928 9.284 2.079 1.00 95.69 101 ALA A C 1
ATOM 830 O O . ALA A 1 101 ? -18.098 8.325 1.334 1.00 95.69 101 ALA A O 1
ATOM 831 N N . PHE A 1 102 ? -16.715 9.795 2.277 1.00 95.38 102 PHE A N 1
ATOM 832 C CA . PHE A 1 102 ? -15.511 9.307 1.607 1.00 95.38 102 PHE A CA 1
ATOM 833 C C . PHE A 1 102 ? -15.245 7.813 1.847 1.00 95.38 102 PHE A C 1
ATOM 835 O O . PHE A 1 102 ? -14.887 7.096 0.904 1.00 95.38 102 PHE A O 1
ATOM 842 N N . VAL A 1 103 ? -15.435 7.339 3.083 1.00 95.50 103 VAL A N 1
ATOM 843 C CA . VAL A 1 103 ? -15.300 5.919 3.432 1.00 95.50 103 VAL A CA 1
ATOM 844 C C . VAL A 1 103 ? -16.366 5.086 2.725 1.00 95.50 103 VAL A C 1
ATOM 846 O O . VAL A 1 103 ? -16.026 4.085 2.100 1.00 95.50 103 VAL A O 1
ATOM 849 N N . GLU A 1 104 ? -17.621 5.526 2.740 1.00 91.81 104 GLU A N 1
ATOM 850 C CA . GLU A 1 104 ? -18.736 4.815 2.107 1.00 91.81 104 GLU A CA 1
ATOM 851 C C . GLU A 1 104 ? -18.539 4.638 0.587 1.00 91.81 104 GLU A C 1
ATOM 853 O O . GLU A 1 104 ? -18.753 3.551 0.051 1.00 91.81 104 GLU A O 1
ATOM 858 N N . HIS A 1 105 ? -18.001 5.649 -0.105 1.00 90.12 105 HIS A N 1
ATOM 859 C CA . HIS A 1 105 ? -17.673 5.558 -1.537 1.00 90.12 105 HIS A CA 1
ATOM 860 C C . HIS A 1 105 ? -16.523 4.573 -1.853 1.00 90.12 105 HIS A C 1
ATOM 862 O O . HIS A 1 105 ? -16.299 4.228 -3.012 1.00 90.12 105 HIS A O 1
ATOM 868 N N . GLY A 1 106 ? -15.758 4.114 -0.855 1.00 83.62 106 GLY A N 1
ATOM 869 C CA . GLY A 1 106 ? -14.559 3.286 -1.042 1.00 83.62 106 GLY A CA 1
ATOM 870 C C . GLY A 1 106 ? -14.772 1.774 -1.080 1.00 83.62 106 GLY A C 1
ATOM 871 O O . GLY A 1 106 ? -13.780 1.033 -1.128 1.00 83.62 106 GLY A O 1
ATOM 872 N N . ARG A 1 107 ? -16.018 1.285 -1.039 1.00 75.38 107 ARG A N 1
ATOM 873 C CA . ARG A 1 107 ? -16.328 -0.154 -0.908 1.00 75.38 107 ARG A CA 1
ATOM 874 C C . ARG A 1 107 ? -15.684 -1.037 -1.993 1.00 75.38 107 ARG A C 1
ATOM 876 O O . ARG A 1 107 ? -15.330 -2.171 -1.690 1.00 75.38 107 ARG A O 1
ATOM 883 N N . GLY A 1 108 ? -15.412 -0.502 -3.190 1.00 69.44 108 GLY A N 1
ATOM 884 C CA . GLY A 1 108 ? -14.743 -1.207 -4.302 1.00 69.44 108 GLY A CA 1
ATOM 885 C C . GLY A 1 108 ? -13.287 -0.804 -4.600 1.00 69.44 108 GLY A C 1
ATOM 886 O O . GLY A 1 108 ? -12.757 -1.172 -5.646 1.00 69.44 108 GLY A O 1
ATOM 887 N N . GLY A 1 109 ? -12.634 -0.006 -3.748 1.00 68.75 109 GLY A N 1
ATOM 888 C CA . GLY A 1 109 ? -11.320 0.574 -4.062 1.00 68.75 109 GLY A CA 1
ATOM 889 C C . GLY A 1 109 ? -10.173 -0.445 -4.158 1.00 68.75 109 GLY A C 1
ATOM 890 O O . GLY A 1 109 ? -9.965 -1.241 -3.241 1.00 68.75 109 GLY A O 1
ATOM 891 N N . ARG A 1 110 ? -9.363 -0.357 -5.223 1.00 76.00 110 ARG A N 1
ATOM 892 C CA . ARG A 1 110 ? -8.175 -1.199 -5.461 1.00 76.00 110 ARG A CA 1
ATOM 893 C C . ARG A 1 110 ? -6.872 -0.488 -5.070 1.00 76.00 110 ARG A C 1
ATOM 895 O O . ARG A 1 110 ? -6.052 -0.154 -5.918 1.00 76.00 110 ARG A O 1
ATOM 902 N N . LEU A 1 111 ? -6.673 -0.253 -3.767 1.00 83.31 111 LEU A N 1
ATOM 903 C CA . LEU A 1 111 ? -5.455 0.394 -3.236 1.00 83.31 111 LEU A CA 1
ATOM 904 C C . LEU A 1 111 ? -4.173 -0.301 -3.728 1.00 83.31 111 LEU A C 1
ATOM 906 O O . LEU A 1 111 ? -3.184 0.346 -4.058 1.00 83.31 111 LEU A O 1
ATOM 910 N N . TRP A 1 112 ? -4.210 -1.630 -3.798 1.00 83.00 112 TRP A N 1
ATOM 911 C CA . TRP A 1 112 ? -3.066 -2.448 -4.182 1.00 83.00 112 TRP A CA 1
ATOM 912 C C . TRP A 1 112 ? -2.625 -2.253 -5.639 1.00 83.00 112 TRP A C 1
ATOM 914 O O . TRP A 1 112 ? -1.449 -2.450 -5.926 1.00 83.00 112 TRP A O 1
ATOM 924 N N . ASP A 1 113 ? -3.495 -1.767 -6.529 1.00 83.06 113 ASP A N 1
ATOM 925 C CA . ASP A 1 113 ? -3.127 -1.437 -7.917 1.00 83.06 113 ASP A CA 1
ATOM 926 C C . ASP A 1 113 ? -2.204 -0.208 -7.991 1.00 83.06 113 ASP A C 1
ATOM 928 O O . ASP A 1 113 ? -1.447 -0.014 -8.947 1.00 83.06 113 ASP A O 1
ATOM 932 N N . GLN A 1 114 ? -2.256 0.641 -6.964 1.00 81.31 114 GLN A N 1
ATOM 933 C CA . GLN A 1 114 ? -1.411 1.826 -6.838 1.00 81.31 114 GLN A CA 1
ATOM 934 C C . GLN A 1 114 ? -0.052 1.487 -6.216 1.00 81.31 114 GLN A C 1
ATOM 936 O O . GLN A 1 114 ? 0.849 2.325 -6.216 1.00 81.31 114 GLN A O 1
ATOM 941 N N . LEU A 1 115 ? 0.133 0.256 -5.719 1.00 82.19 115 LEU A N 1
ATOM 942 C CA . LEU A 1 115 ? 1.380 -0.171 -5.104 1.00 82.19 115 LEU A CA 1
ATOM 943 C C . LEU A 1 115 ? 2.499 -0.235 -6.149 1.00 82.19 115 LEU A C 1
ATOM 945 O O . LEU A 1 115 ? 2.458 -1.000 -7.113 1.00 82.19 115 LEU A O 1
ATOM 949 N N . ARG A 1 116 ? 3.547 0.551 -5.927 1.00 76.31 116 ARG A N 1
ATOM 950 C CA . ARG A 1 116 ? 4.764 0.580 -6.738 1.00 76.31 116 ARG A CA 1
ATOM 951 C C . ARG A 1 116 ? 5.872 -0.205 -6.051 1.00 76.31 116 ARG A C 1
ATOM 953 O O . ARG A 1 116 ? 6.047 -0.137 -4.832 1.00 76.31 116 ARG A O 1
ATOM 960 N N . CYS A 1 117 ? 6.598 -0.996 -6.840 1.00 70.38 117 CYS A N 1
ATOM 961 C CA . CYS A 1 117 ? 7.727 -1.823 -6.394 1.00 70.38 117 CYS A CA 1
ATOM 962 C C . CYS A 1 117 ? 7.431 -2.707 -5.160 1.00 70.38 117 CYS A C 1
ATOM 964 O O . CYS A 1 117 ? 8.334 -3.047 -4.403 1.00 70.38 117 CYS A O 1
ATOM 966 N N . GLY A 1 118 ? 6.162 -3.068 -4.927 1.00 73.44 118 GLY A N 1
ATOM 967 C CA . GLY A 1 118 ? 5.750 -3.869 -3.770 1.00 73.44 118 GLY A CA 1
ATOM 968 C C . GLY A 1 118 ? 5.901 -3.172 -2.409 1.00 73.44 118 GLY A C 1
ATOM 969 O O . GLY A 1 118 ? 5.796 -3.845 -1.384 1.00 73.44 118 GLY A O 1
ATOM 970 N N . ALA A 1 119 ? 6.180 -1.864 -2.381 1.00 79.44 119 ALA A N 1
ATOM 971 C CA . ALA A 1 119 ? 6.599 -1.174 -1.161 1.00 79.44 119 ALA A CA 1
ATOM 972 C C . ALA A 1 119 ? 6.180 0.305 -1.056 1.00 79.44 119 ALA A C 1
ATOM 974 O O . ALA A 1 119 ? 6.277 0.867 0.033 1.00 79.44 119 ALA A O 1
ATOM 975 N N . PHE A 1 120 ? 5.704 0.939 -2.133 1.00 86.12 120 PHE A N 1
ATOM 976 C CA . PHE A 1 120 ? 5.418 2.379 -2.159 1.00 86.12 120 PHE A CA 1
ATOM 977 C C . PHE A 1 120 ? 3.994 2.656 -2.619 1.00 86.12 120 PHE A C 1
ATOM 979 O O . PHE A 1 120 ? 3.578 2.201 -3.679 1.00 86.12 120 PHE A O 1
ATOM 986 N N . LEU A 1 121 ? 3.274 3.455 -1.842 1.00 89.44 121 LEU A N 1
ATOM 987 C CA . LEU A 1 121 ? 2.040 4.122 -2.239 1.00 89.44 121 LEU A CA 1
ATOM 988 C C . LEU A 1 121 ? 2.370 5.609 -2.367 1.00 89.44 121 LEU A C 1
ATOM 990 O O . LEU A 1 121 ? 2.231 6.381 -1.418 1.00 89.44 121 LEU A O 1
ATOM 994 N N . ALA A 1 122 ? 2.959 5.965 -3.505 1.00 88.06 122 ALA A N 1
ATOM 995 C CA . ALA A 1 122 ? 3.515 7.284 -3.772 1.00 88.06 122 ALA A CA 1
ATOM 996 C C . ALA A 1 122 ? 3.595 7.541 -5.280 1.00 88.06 122 ALA A C 1
ATOM 998 O O . ALA A 1 122 ? 3.569 6.606 -6.081 1.00 88.06 122 ALA A O 1
ATOM 999 N N . THR A 1 123 ? 3.721 8.809 -5.671 1.00 87.62 123 THR A N 1
ATOM 1000 C CA . THR A 1 123 ? 3.926 9.169 -7.080 1.00 87.62 123 THR A CA 1
ATOM 1001 C C . THR A 1 123 ? 5.351 8.858 -7.547 1.00 87.62 123 THR A C 1
ATOM 1003 O O . THR A 1 123 ? 6.292 8.843 -6.750 1.00 87.62 123 THR A O 1
ATOM 1006 N N . GLU A 1 124 ? 5.534 8.686 -8.859 1.00 82.19 124 GLU A N 1
ATOM 1007 C CA . GLU A 1 124 ? 6.859 8.489 -9.474 1.00 82.19 124 GLU A CA 1
ATOM 1008 C C . GLU A 1 124 ? 7.824 9.628 -9.120 1.00 82.19 124 GLU A C 1
ATOM 1010 O O . GLU A 1 124 ? 8.965 9.388 -8.735 1.00 82.19 124 GLU A O 1
ATOM 1015 N N . ALA A 1 125 ? 7.348 10.877 -9.146 1.00 86.25 125 ALA A N 1
ATOM 1016 C CA . ALA A 1 125 ? 8.151 12.041 -8.777 1.00 86.25 125 ALA A CA 1
ATOM 1017 C C . ALA A 1 125 ? 8.627 11.990 -7.314 1.00 86.25 125 ALA A C 1
ATOM 1019 O O . ALA A 1 125 ? 9.737 12.420 -7.000 1.00 86.25 125 ALA A O 1
ATOM 1020 N N . PHE A 1 126 ? 7.803 11.461 -6.406 1.00 88.19 126 PHE A N 1
ATOM 1021 C CA . PHE A 1 126 ? 8.183 11.292 -5.008 1.00 88.19 126 PHE A CA 1
ATOM 1022 C C . PHE A 1 126 ? 9.222 10.176 -4.841 1.00 88.19 126 PHE A C 1
ATOM 1024 O O . PHE A 1 126 ? 10.225 10.365 -4.151 1.00 88.19 126 PHE A O 1
ATOM 1031 N N . ILE A 1 127 ? 9.034 9.044 -5.525 1.00 85.12 127 ILE A N 1
ATOM 1032 C CA . ILE A 1 127 ? 10.002 7.939 -5.525 1.00 85.12 127 ILE A CA 1
ATOM 1033 C C . ILE A 1 127 ? 11.339 8.404 -6.114 1.00 85.12 127 ILE A C 1
ATOM 1035 O O . ILE A 1 127 ? 12.380 8.152 -5.510 1.00 85.12 127 ILE A O 1
ATOM 1039 N N . ALA A 1 128 ? 11.323 9.158 -7.218 1.00 83.62 128 ALA A N 1
ATOM 1040 C CA . ALA A 1 128 ? 12.513 9.726 -7.849 1.00 83.62 128 ALA A CA 1
ATOM 1041 C C . ALA A 1 128 ? 13.342 10.573 -6.869 1.00 83.62 128 ALA A C 1
ATOM 1043 O O . ALA A 1 128 ? 14.560 10.410 -6.792 1.00 83.62 128 ALA A O 1
ATOM 1044 N N . LYS A 1 129 ? 12.686 11.400 -6.043 1.00 87.75 129 LYS A N 1
ATOM 1045 C CA . LYS A 1 129 ? 13.347 12.181 -4.980 1.00 87.75 129 LYS A CA 1
ATOM 1046 C C . LYS A 1 129 ? 13.974 11.303 -3.891 1.00 87.75 129 LYS A C 1
ATOM 1048 O O . LYS A 1 129 ? 14.968 11.698 -3.285 1.00 87.75 129 LYS A O 1
ATOM 1053 N N . LEU A 1 130 ? 13.415 10.119 -3.630 1.00 86.69 130 LEU A N 1
ATOM 1054 C CA . LEU A 1 130 ? 13.933 9.174 -2.637 1.00 86.69 130 LEU A CA 1
ATOM 1055 C C . LEU A 1 130 ? 15.016 8.230 -3.177 1.00 86.69 130 LEU A C 1
ATOM 1057 O O . LEU A 1 130 ? 15.770 7.680 -2.369 1.00 86.69 130 LEU A O 1
ATOM 1061 N N . ARG A 1 131 ? 15.145 8.066 -4.503 1.00 82.81 131 ARG A N 1
ATOM 1062 C CA . ARG A 1 131 ? 16.115 7.155 -5.147 1.00 82.81 131 ARG A CA 1
ATOM 1063 C C . ARG A 1 131 ? 17.531 7.234 -4.561 1.00 82.81 131 ARG A C 1
ATOM 1065 O O . ARG A 1 131 ? 18.063 6.176 -4.229 1.00 82.81 131 ARG A O 1
ATOM 1072 N N . PRO A 1 132 ? 18.138 8.418 -4.327 1.00 83.38 132 PRO A N 1
ATOM 1073 C CA . PRO A 1 132 ? 19.499 8.485 -3.789 1.00 83.38 132 PRO A CA 1
ATOM 1074 C C . PRO A 1 132 ? 19.641 7.858 -2.397 1.00 83.38 132 PRO A C 1
ATOM 1076 O O . PRO A 1 132 ? 20.703 7.348 -2.054 1.00 83.38 132 PRO A O 1
ATOM 1079 N N . ARG A 1 133 ? 18.581 7.889 -1.579 1.00 82.56 133 ARG A N 1
ATOM 1080 C CA . ARG A 1 133 ? 18.572 7.263 -0.248 1.00 82.56 133 ARG A CA 1
ATOM 1081 C C . ARG A 1 133 ? 18.306 5.765 -0.337 1.00 82.56 133 ARG A C 1
ATOM 1083 O O . ARG A 1 133 ? 18.937 5.006 0.386 1.00 82.56 133 ARG A O 1
ATOM 1090 N N . LEU A 1 134 ? 17.412 5.357 -1.237 1.00 79.19 134 LEU A N 1
ATOM 1091 C CA . LEU A 1 134 ? 17.077 3.949 -1.462 1.00 79.19 134 LEU A CA 1
ATOM 1092 C C . LEU A 1 134 ? 18.275 3.169 -2.020 1.00 79.19 134 LEU A C 1
ATOM 1094 O O . LEU A 1 134 ? 18.579 2.084 -1.534 1.00 79.19 134 LEU A O 1
ATOM 1098 N N . ASN A 1 135 ? 19.013 3.756 -2.965 1.00 75.88 135 ASN A N 1
ATOM 1099 C CA . ASN A 1 135 ? 20.161 3.104 -3.598 1.00 75.88 135 ASN A CA 1
ATOM 1100 C C . ASN A 1 135 ? 21.324 2.867 -2.624 1.00 75.88 135 ASN A C 1
ATOM 1102 O O . ASN A 1 135 ? 22.035 1.880 -2.762 1.00 75.88 135 ASN A O 1
ATOM 1106 N N . LYS A 1 136 ? 21.480 3.700 -1.584 1.00 75.88 136 LYS A N 1
ATOM 1107 C CA . LYS A 1 136 ? 22.474 3.465 -0.517 1.00 75.88 136 LYS A CA 1
ATOM 1108 C C . LYS A 1 136 ? 22.216 2.187 0.282 1.00 75.88 136 LYS A C 1
ATOM 1110 O O . LYS A 1 136 ? 23.114 1.706 0.959 1.00 75.88 136 LYS A O 1
ATOM 1115 N N . GLN A 1 137 ? 20.995 1.659 0.235 1.00 70.25 137 GLN A N 1
ATOM 1116 C CA . GLN A 1 137 ? 20.600 0.436 0.930 1.00 70.25 137 GLN A CA 1
ATOM 1117 C C . GLN A 1 137 ? 20.383 -0.745 -0.030 1.00 70.25 137 GLN A C 1
ATOM 1119 O O . GLN A 1 137 ? 19.880 -1.790 0.390 1.00 70.25 137 GLN A O 1
ATOM 1124 N N . ALA A 1 138 ? 20.769 -0.608 -1.305 1.00 66.06 138 ALA A N 1
ATOM 1125 C CA . ALA A 1 138 ? 20.541 -1.617 -2.341 1.00 66.06 138 ALA A CA 1
ATOM 1126 C C . ALA A 1 138 ? 21.254 -2.959 -2.076 1.00 66.06 138 ALA A C 1
ATOM 1128 O O . ALA A 1 138 ? 20.794 -3.998 -2.556 1.00 66.06 138 ALA A O 1
ATOM 1129 N N . ASP A 1 139 ? 22.302 -2.959 -1.250 1.00 69.25 139 ASP A N 1
ATOM 1130 C CA . ASP A 1 139 ? 23.084 -4.158 -0.918 1.00 69.25 139 ASP A CA 1
ATOM 1131 C C . ASP A 1 139 ? 22.756 -4.747 0.462 1.00 69.25 139 ASP A C 1
ATOM 1133 O O . ASP A 1 139 ? 23.330 -5.756 0.865 1.00 69.25 139 ASP A O 1
ATOM 1137 N N . SER A 1 140 ? 21.800 -4.165 1.197 1.00 73.00 140 SER A N 1
ATOM 1138 C CA . SER A 1 140 ? 21.434 -4.672 2.523 1.00 73.00 140 SER A CA 1
ATOM 1139 C C . SER A 1 140 ? 20.811 -6.069 2.437 1.00 73.00 140 SER A C 1
ATOM 1141 O O . SER A 1 140 ? 19.761 -6.271 1.832 1.00 73.00 140 SER A O 1
ATOM 1143 N N . THR A 1 141 ? 21.407 -7.052 3.101 1.00 70.44 141 THR A N 1
ATOM 1144 C CA . THR A 1 141 ? 20.856 -8.415 3.173 1.00 70.44 141 THR A CA 1
ATOM 1145 C C . THR A 1 141 ? 19.599 -8.506 4.044 1.00 70.44 141 THR A C 1
ATOM 1147 O O . THR A 1 141 ? 18.825 -9.454 3.911 1.00 70.44 141 THR A O 1
ATOM 1150 N N . GLU A 1 142 ? 19.350 -7.504 4.890 1.00 73.19 142 GLU A N 1
ATOM 1151 C CA . GLU A 1 142 ? 18.183 -7.438 5.775 1.00 73.19 142 GLU A CA 1
ATOM 1152 C C . GLU A 1 142 ? 16.904 -6.984 5.055 1.00 73.19 142 GLU A C 1
ATOM 1154 O O . GLU A 1 142 ? 15.793 -7.240 5.529 1.00 73.19 142 GLU A O 1
ATOM 1159 N N . ILE A 1 143 ? 17.043 -6.323 3.901 1.00 71.44 143 ILE A N 1
ATOM 1160 C CA . ILE A 1 143 ? 15.930 -5.748 3.144 1.00 71.44 143 ILE A CA 1
ATOM 1161 C C . ILE A 1 143 ? 15.513 -6.703 2.019 1.00 71.44 143 ILE A C 1
ATOM 1163 O O . ILE A 1 143 ? 16.330 -7.207 1.238 1.00 71.44 143 ILE A O 1
ATOM 1167 N N . LEU A 1 144 ? 14.202 -6.930 1.892 1.00 69.56 144 LEU A N 1
ATOM 1168 C CA . LEU A 1 144 ? 13.649 -7.772 0.831 1.00 69.56 144 LEU A CA 1
ATOM 1169 C C . LEU A 1 144 ? 14.068 -7.247 -0.546 1.00 69.56 144 LEU A C 1
ATOM 1171 O O . LEU A 1 144 ? 14.041 -6.045 -0.800 1.00 69.56 144 LEU A O 1
ATOM 1175 N N . ARG A 1 145 ? 14.402 -8.152 -1.474 1.00 70.88 145 ARG A N 1
ATOM 1176 C CA . ARG A 1 145 ? 14.886 -7.787 -2.819 1.00 70.88 145 ARG A CA 1
ATOM 1177 C C . ARG A 1 145 ? 13.956 -6.803 -3.543 1.00 70.88 145 ARG A C 1
ATOM 1179 O O . ARG A 1 145 ? 14.441 -5.864 -4.160 1.00 70.88 145 ARG A O 1
ATOM 1186 N N . SER A 1 146 ? 12.638 -6.966 -3.427 1.00 67.19 146 SER A N 1
ATOM 1187 C CA . SER A 1 146 ? 11.657 -6.038 -4.012 1.00 67.19 146 SER A CA 1
ATOM 1188 C C . SER A 1 146 ? 11.751 -4.616 -3.443 1.00 67.19 146 SER A C 1
ATOM 1190 O O . SER A 1 146 ? 11.635 -3.651 -4.190 1.00 67.19 146 SER A O 1
ATOM 1192 N N . GLN A 1 147 ? 12.019 -4.487 -2.141 1.00 70.69 147 GLN A N 1
ATOM 1193 C CA . GLN A 1 147 ? 12.190 -3.207 -1.447 1.00 70.69 147 GLN A CA 1
ATOM 1194 C C . GLN A 1 147 ? 13.546 -2.560 -1.754 1.00 70.69 147 GLN A C 1
ATOM 1196 O O . GLN A 1 147 ? 13.630 -1.340 -1.829 1.00 70.69 147 GLN A O 1
ATOM 1201 N N . ARG A 1 148 ? 14.597 -3.351 -1.993 1.00 72.44 148 ARG A N 1
ATOM 1202 C CA . ARG A 1 148 ? 15.908 -2.836 -2.439 1.00 72.44 148 ARG A CA 1
ATOM 1203 C C . ARG A 1 148 ? 15.836 -2.211 -3.823 1.00 72.44 148 ARG A C 1
ATOM 1205 O O . ARG A 1 148 ? 16.417 -1.165 -4.084 1.00 72.44 148 ARG A O 1
ATOM 1212 N N . LEU A 1 149 ? 15.043 -2.827 -4.691 1.00 72.56 149 LEU A N 1
ATOM 1213 C CA . LEU A 1 149 ? 14.832 -2.393 -6.068 1.00 72.56 149 LEU A CA 1
ATOM 1214 C C . LEU A 1 149 ? 13.801 -1.261 -6.193 1.00 72.56 149 LEU A C 1
ATOM 1216 O O . LEU A 1 149 ? 13.447 -0.867 -7.298 1.00 72.56 149 LEU A O 1
ATOM 1220 N N . ALA A 1 150 ? 13.344 -0.703 -5.074 1.00 72.12 150 ALA A N 1
ATOM 1221 C CA . ALA A 1 150 ? 12.462 0.453 -5.019 1.00 72.12 150 ALA A CA 1
ATOM 1222 C C . ALA A 1 150 ? 12.960 1.667 -5.806 1.00 72.12 150 ALA A C 1
ATOM 1224 O O . ALA A 1 150 ? 12.169 2.373 -6.424 1.00 72.12 150 ALA A O 1
ATOM 1225 N N . GLY A 1 151 ? 14.273 1.908 -5.752 1.00 70.56 151 GLY A N 1
ATOM 1226 C CA . GLY A 1 151 ? 14.922 3.047 -6.393 1.00 70.56 151 GLY A CA 1
ATOM 1227 C C . GLY A 1 151 ? 15.243 2.840 -7.874 1.00 70.56 151 GLY A C 1
ATOM 1228 O O . GLY A 1 151 ? 15.852 3.721 -8.480 1.00 70.56 151 GLY A O 1
ATOM 1229 N N . ARG A 1 152 ? 14.867 1.695 -8.464 1.00 79.81 152 ARG A N 1
ATOM 1230 C CA . ARG A 1 152 ? 15.215 1.366 -9.851 1.00 79.81 152 ARG A CA 1
ATOM 1231 C C . ARG A 1 152 ? 14.617 2.374 -10.850 1.00 79.81 152 ARG A C 1
ATOM 1233 O O . ARG A 1 152 ? 13.538 2.923 -10.593 1.00 79.81 152 ARG A O 1
ATOM 1240 N N . PRO A 1 153 ? 15.280 2.606 -11.994 1.00 80.81 153 PRO A N 1
ATOM 1241 C CA . PRO A 1 153 ? 14.686 3.350 -13.098 1.00 80.81 153 PRO A CA 1
ATOM 1242 C C . PRO A 1 153 ? 13.414 2.651 -13.590 1.00 80.81 153 PRO A C 1
ATOM 1244 O O . PRO A 1 153 ? 13.299 1.421 -13.549 1.00 80.81 153 PRO A O 1
ATOM 1247 N N . SER A 1 154 ? 12.441 3.440 -14.030 1.00 83.19 154 SER A N 1
ATOM 1248 C CA . SER A 1 154 ? 11.240 2.964 -14.715 1.00 83.19 154 SER A CA 1
ATOM 1249 C C . SER A 1 154 ? 11.616 2.300 -16.043 1.00 83.19 154 SER A C 1
ATOM 1251 O O . SER A 1 154 ? 12.675 2.573 -16.607 1.00 83.19 154 SER A O 1
ATOM 1253 N N . LEU A 1 155 ? 10.742 1.440 -16.575 1.00 87.00 155 LEU A N 1
ATOM 1254 C CA . LEU A 1 155 ? 10.976 0.848 -17.898 1.00 87.00 155 LEU A CA 1
ATOM 1255 C C . LEU A 1 155 ? 11.069 1.934 -18.981 1.00 87.00 155 LEU A C 1
ATOM 1257 O O . LEU A 1 155 ? 11.938 1.855 -19.838 1.00 87.00 155 LEU A O 1
ATOM 1261 N N . ALA A 1 156 ? 10.252 2.986 -18.894 1.00 86.00 156 ALA A N 1
ATOM 1262 C CA . ALA A 1 156 ? 10.332 4.115 -19.816 1.00 86.00 156 ALA A CA 1
ATOM 1263 C C . ALA A 1 156 ? 11.704 4.812 -19.767 1.00 86.00 156 ALA A C 1
ATOM 1265 O O . ALA A 1 156 ? 12.278 5.079 -20.814 1.00 86.00 156 ALA A O 1
ATOM 1266 N N . GLU A 1 157 ? 12.261 5.049 -18.573 1.00 86.00 157 GLU A N 1
ATOM 1267 C CA . GLU A 1 157 ? 13.609 5.624 -18.420 1.00 86.00 157 GLU A CA 1
ATOM 1268 C C . GLU A 1 157 ? 14.702 4.681 -18.945 1.00 86.00 157 GLU A C 1
ATOM 1270 O O . GLU A 1 157 ? 15.628 5.141 -19.606 1.00 86.00 157 GLU A O 1
ATOM 1275 N N . LEU A 1 158 ? 14.591 3.369 -18.694 1.00 88.75 158 LEU A N 1
ATOM 1276 C CA . LEU A 1 158 ? 15.552 2.374 -19.193 1.00 88.75 158 LEU A CA 1
ATOM 1277 C C . LEU A 1 158 ? 15.577 2.312 -20.721 1.00 88.75 158 LEU A C 1
ATOM 1279 O O . LEU A 1 158 ? 16.644 2.224 -21.325 1.00 88.75 158 LEU A O 1
ATOM 1283 N N . PHE A 1 159 ? 14.406 2.370 -21.351 1.00 91.69 159 PHE A N 1
ATOM 1284 C CA . PHE A 1 159 ? 14.274 2.257 -22.801 1.00 91.69 159 PHE A CA 1
ATOM 1285 C C . PHE A 1 159 ? 14.312 3.603 -23.537 1.00 91.69 159 PHE A C 1
ATOM 1287 O O . PHE A 1 159 ? 14.318 3.597 -24.765 1.00 91.69 159 PHE A O 1
ATOM 1294 N N . ALA A 1 160 ? 14.399 4.740 -22.834 1.00 87.69 160 ALA A N 1
ATOM 1295 C CA . ALA A 1 160 ? 14.378 6.079 -23.437 1.00 87.69 160 ALA A CA 1
ATOM 1296 C C . ALA A 1 160 ? 15.452 6.275 -24.523 1.00 87.69 160 ALA A C 1
ATOM 1298 O O . ALA A 1 160 ? 15.182 6.901 -25.545 1.00 87.69 160 ALA A O 1
ATOM 1299 N N . ASN A 1 161 ? 16.637 5.689 -24.321 1.00 80.12 161 ASN A N 1
ATOM 1300 C CA . ASN A 1 161 ? 17.790 5.825 -25.219 1.00 80.12 161 ASN A CA 1
ATOM 1301 C C . ASN A 1 161 ? 18.091 4.543 -26.024 1.00 80.12 161 ASN A C 1
ATOM 1303 O O . ASN A 1 161 ? 19.152 4.418 -26.633 1.00 80.12 161 ASN A O 1
ATOM 1307 N N . ALA A 1 162 ? 17.194 3.550 -26.007 1.00 86.06 162 ALA A N 1
ATOM 1308 C CA . ALA A 1 162 ? 17.394 2.271 -26.691 1.00 86.06 162 ALA A CA 1
ATOM 1309 C C . ALA A 1 162 ? 16.975 2.363 -28.169 1.00 86.06 162 ALA A C 1
ATOM 1311 O O . ALA A 1 162 ? 15.940 1.834 -28.571 1.00 86.06 162 ALA A O 1
ATOM 1312 N N . HIS A 1 163 ? 17.773 3.069 -28.973 1.00 85.00 163 HIS A N 1
ATOM 1313 C CA . HIS A 1 163 ? 17.435 3.385 -30.367 1.00 85.00 163 HIS A CA 1
ATOM 1314 C C . HIS A 1 163 ? 17.773 2.277 -31.371 1.00 85.00 163 HIS A C 1
ATOM 1316 O O . HIS A 1 163 ? 17.264 2.290 -32.490 1.00 85.00 163 HIS A O 1
ATOM 1322 N N . ASP A 1 164 ? 18.600 1.306 -30.982 1.00 92.12 164 ASP A N 1
ATOM 1323 C CA . ASP A 1 164 ? 18.960 0.171 -31.824 1.00 92.12 164 ASP A CA 1
ATOM 1324 C C . ASP A 1 164 ? 18.678 -1.177 -31.140 1.00 92.12 164 ASP A C 1
ATOM 1326 O O . ASP A 1 164 ? 18.354 -1.271 -29.951 1.00 92.12 164 ASP A O 1
ATOM 1330 N N . LYS A 1 165 ? 18.779 -2.253 -31.927 1.00 90.50 165 LYS A N 1
ATOM 1331 C CA . LYS A 1 165 ? 18.499 -3.616 -31.465 1.00 90.50 165 LYS A CA 1
ATOM 1332 C C . LYS A 1 165 ? 19.456 -4.064 -30.358 1.00 90.50 165 LYS A C 1
ATOM 1334 O O . LYS A 1 165 ? 19.014 -4.757 -29.446 1.00 90.50 165 LYS A O 1
ATOM 1339 N N . ALA A 1 166 ? 20.734 -3.700 -30.434 1.00 90.38 166 ALA A N 1
ATOM 1340 C CA . ALA A 1 166 ? 21.730 -4.112 -29.451 1.00 90.38 166 ALA A CA 1
ATOM 1341 C C . ALA A 1 166 ? 21.492 -3.404 -28.110 1.00 90.38 166 ALA A C 1
ATOM 1343 O O . ALA A 1 166 ? 21.416 -4.062 -27.074 1.00 90.38 166 ALA A O 1
ATOM 1344 N N . ALA A 1 167 ? 21.263 -2.092 -28.144 1.00 91.19 167 ALA A N 1
ATOM 1345 C CA . ALA A 1 167 ? 20.902 -1.277 -26.996 1.00 91.19 167 ALA A CA 1
ATOM 1346 C C . ALA A 1 167 ? 19.599 -1.767 -26.356 1.00 91.19 167 ALA A C 1
ATOM 1348 O O . ALA A 1 167 ? 19.542 -1.948 -25.143 1.00 91.19 167 ALA A O 1
ATOM 1349 N N . ARG A 1 168 ? 18.561 -2.060 -27.150 1.00 93.50 168 ARG A N 1
ATOM 1350 C CA . ARG A 1 168 ? 17.305 -2.629 -26.635 1.00 93.50 168 ARG A CA 1
ATOM 1351 C C . ARG A 1 168 ? 17.531 -3.967 -25.935 1.00 93.50 168 ARG A C 1
ATOM 1353 O O . ARG A 1 168 ? 16.986 -4.185 -24.856 1.00 93.50 168 ARG A O 1
ATOM 1360 N N . ASP A 1 169 ? 18.302 -4.861 -26.544 1.00 94.31 169 ASP A N 1
ATOM 1361 C CA . ASP A 1 169 ? 18.552 -6.193 -25.997 1.00 94.31 169 ASP A CA 1
ATOM 1362 C C . ASP A 1 169 ? 19.386 -6.116 -24.695 1.00 94.31 169 ASP A C 1
ATOM 1364 O O . ASP A 1 169 ? 19.091 -6.837 -23.738 1.00 94.31 169 ASP A O 1
ATOM 1368 N N . GLU A 1 170 ? 20.335 -5.177 -24.603 1.00 93.12 170 GLU A N 1
ATOM 1369 C CA . GLU A 1 170 ? 21.048 -4.847 -23.358 1.00 93.12 170 GLU A CA 1
ATOM 1370 C C . GLU A 1 170 ? 20.095 -4.287 -22.290 1.00 93.12 170 GLU A C 1
ATOM 1372 O O . GLU A 1 170 ? 20.117 -4.742 -21.148 1.00 93.12 170 GLU A O 1
ATOM 1377 N N . GLN A 1 171 ? 19.198 -3.360 -22.640 1.00 94.31 171 GLN A N 1
ATOM 1378 C CA . GLN A 1 171 ? 18.234 -2.810 -21.678 1.00 94.31 171 GLN A CA 1
ATOM 1379 C C . GLN A 1 171 ? 17.210 -3.850 -21.206 1.00 94.31 171 GLN A C 1
ATOM 1381 O O . GLN A 1 171 ? 16.800 -3.826 -20.045 1.00 94.31 171 GLN A O 1
ATOM 1386 N N . ILE A 1 172 ? 16.842 -4.823 -22.048 1.00 94.19 172 ILE A N 1
ATOM 1387 C CA . ILE A 1 172 ? 16.046 -5.987 -21.628 1.00 94.19 172 ILE A CA 1
ATOM 1388 C C . ILE A 1 172 ? 16.797 -6.788 -20.554 1.00 94.19 172 ILE A C 1
ATOM 1390 O O . ILE A 1 172 ? 16.203 -7.151 -19.535 1.00 94.19 172 ILE A O 1
ATOM 1394 N N . TYR A 1 173 ? 18.096 -7.034 -20.745 1.00 93.69 173 TYR A N 1
ATOM 1395 C CA . TYR A 1 173 ? 18.926 -7.704 -19.743 1.00 93.69 173 TYR A CA 1
ATOM 1396 C C . TYR A 1 173 ? 18.999 -6.903 -18.435 1.00 93.69 173 TYR A C 1
ATOM 1398 O O . TYR A 1 173 ? 18.704 -7.454 -17.370 1.00 93.69 173 TYR A O 1
ATOM 1406 N N . GLN A 1 174 ? 19.304 -5.604 -18.506 1.00 90.62 174 GLN A N 1
ATOM 1407 C CA . GLN A 1 174 ? 19.369 -4.720 -17.337 1.00 90.62 174 GLN A CA 1
ATOM 1408 C C . GLN A 1 174 ? 18.032 -4.686 -16.582 1.00 90.62 174 GLN A C 1
ATOM 1410 O O . GLN A 1 174 ? 17.995 -4.846 -15.360 1.00 90.62 174 GLN A O 1
ATOM 1415 N N . ALA A 1 175 ? 16.908 -4.565 -17.294 1.00 90.62 175 ALA A N 1
ATOM 1416 C CA . ALA A 1 175 ? 15.580 -4.550 -16.692 1.00 90.62 175 ALA A CA 1
ATOM 1417 C C . ALA A 1 175 ? 15.291 -5.832 -15.890 1.00 90.62 175 ALA A C 1
ATOM 1419 O O . ALA A 1 175 ? 14.809 -5.757 -14.757 1.00 90.62 175 ALA A O 1
ATOM 1420 N N . VAL A 1 176 ? 15.597 -7.007 -16.446 1.00 89.56 176 VAL A N 1
ATOM 1421 C CA . VAL A 1 176 ? 15.251 -8.303 -15.839 1.00 89.56 176 VAL A CA 1
ATOM 1422 C C . VAL A 1 176 ? 16.252 -8.715 -14.759 1.00 89.56 176 VAL A C 1
ATOM 1424 O O . VAL A 1 176 ? 15.853 -9.052 -13.644 1.00 89.56 176 VAL A O 1
ATOM 1427 N N . HIS A 1 177 ? 17.548 -8.693 -15.068 1.00 85.06 177 HIS A N 1
ATOM 1428 C CA . HIS A 1 177 ? 18.577 -9.286 -14.211 1.00 85.06 177 HIS A CA 1
ATOM 1429 C C . HIS A 1 177 ? 19.091 -8.324 -13.143 1.00 85.06 177 HIS A C 1
ATOM 1431 O O . HIS A 1 177 ? 19.278 -8.738 -11.996 1.00 85.06 177 HIS A O 1
ATOM 1437 N N . VAL A 1 178 ? 19.253 -7.045 -13.489 1.00 83.75 178 VAL A N 1
ATOM 1438 C CA . VAL A 1 178 ? 19.782 -6.026 -12.572 1.00 83.75 178 VAL A CA 1
ATOM 1439 C C . VAL A 1 178 ? 18.645 -5.362 -11.805 1.00 83.75 178 VAL A C 1
ATOM 1441 O O . VAL A 1 178 ? 18.631 -5.349 -10.575 1.00 83.75 178 VAL A O 1
ATOM 1444 N N . HIS A 1 179 ? 17.628 -4.881 -12.517 1.00 83.06 179 HIS A N 1
ATOM 1445 C CA . HIS A 1 179 ? 16.533 -4.131 -11.915 1.00 83.06 179 HIS A CA 1
ATOM 1446 C C . HIS A 1 179 ? 15.360 -5.000 -11.455 1.00 83.06 179 HIS A C 1
ATOM 1448 O O . HIS A 1 179 ? 14.490 -4.489 -10.755 1.00 83.06 179 HIS A O 1
ATOM 1454 N N . GLY A 1 180 ? 15.330 -6.299 -11.773 1.00 81.44 180 GLY A N 1
ATOM 1455 C CA . GLY A 1 180 ? 14.345 -7.260 -11.261 1.00 81.44 180 GLY A CA 1
ATOM 1456 C C . GLY A 1 180 ? 12.908 -7.021 -11.733 1.00 81.44 180 GLY A C 1
ATOM 1457 O O . GLY A 1 180 ? 11.960 -7.265 -10.980 1.00 81.44 180 GLY A O 1
ATOM 1458 N N . TYR A 1 181 ? 12.715 -6.462 -12.927 1.00 86.38 181 TYR A N 1
ATOM 1459 C CA . TYR A 1 181 ? 11.402 -6.425 -13.570 1.00 86.38 181 TYR A CA 1
ATOM 1460 C C . TYR A 1 181 ? 10.979 -7.829 -13.994 1.00 86.38 181 TYR A C 1
ATOM 1462 O O . TYR A 1 181 ? 11.806 -8.655 -14.385 1.00 86.38 181 TYR A O 1
ATOM 1470 N N . THR A 1 182 ? 9.676 -8.111 -13.936 1.00 88.25 182 THR A N 1
ATOM 1471 C CA . THR A 1 182 ? 9.180 -9.374 -14.482 1.00 88.25 182 THR A CA 1
ATOM 1472 C C . THR A 1 182 ? 9.259 -9.336 -16.004 1.00 88.25 182 THR A C 1
ATOM 1474 O O . THR A 1 182 ? 9.066 -8.294 -16.632 1.00 88.25 182 THR A O 1
ATOM 1477 N N . LEU A 1 183 ? 9.483 -10.498 -16.613 1.00 92.38 183 LEU A N 1
ATOM 1478 C CA . LEU A 1 183 ? 9.464 -10.641 -18.069 1.00 92.38 183 LEU A CA 1
ATOM 1479 C C . LEU A 1 183 ? 8.148 -10.121 -18.672 1.00 92.38 183 LEU A C 1
ATOM 1481 O O . LEU A 1 183 ? 8.173 -9.495 -19.724 1.00 92.38 183 LEU A O 1
ATOM 1485 N N . GLN A 1 184 ? 7.017 -10.300 -17.973 1.00 90.31 184 GLN A N 1
ATOM 1486 C CA . GLN A 1 184 ? 5.718 -9.777 -18.402 1.00 90.31 184 GLN A CA 1
ATOM 1487 C C . GLN A 1 184 ? 5.653 -8.243 -18.363 1.00 90.31 184 GLN A C 1
ATOM 1489 O O . GLN A 1 184 ? 5.085 -7.637 -19.265 1.00 90.31 184 GLN A O 1
ATOM 1494 N N . GLN A 1 185 ? 6.239 -7.598 -17.348 1.00 89.12 185 GLN A N 1
ATOM 1495 C CA . GLN A 1 185 ? 6.294 -6.133 -17.277 1.00 89.12 185 GLN A CA 1
ATOM 1496 C C . GLN A 1 185 ? 7.089 -5.553 -18.451 1.00 89.12 185 GLN A C 1
ATOM 1498 O O . GLN A 1 185 ? 6.635 -4.605 -19.088 1.00 89.12 185 GLN A O 1
ATOM 1503 N N . VAL A 1 186 ? 8.242 -6.151 -18.768 1.00 92.88 186 VAL A N 1
ATOM 1504 C CA . VAL A 1 186 ? 9.080 -5.732 -19.903 1.00 92.88 186 VAL A CA 1
ATOM 1505 C C . VAL A 1 186 ? 8.372 -6.001 -21.235 1.00 92.88 186 VAL A C 1
ATOM 1507 O O . VAL A 1 186 ? 8.334 -5.126 -22.095 1.00 92.88 186 VAL A O 1
ATOM 1510 N N . ALA A 1 187 ? 7.757 -7.177 -21.384 1.00 93.44 187 ALA A N 1
ATOM 1511 C CA . ALA A 1 187 ? 6.973 -7.562 -22.558 1.00 93.44 187 ALA A CA 1
ATOM 1512 C C . ALA A 1 187 ? 5.849 -6.558 -22.848 1.00 93.44 187 ALA A C 1
ATOM 1514 O O . ALA A 1 187 ? 5.767 -6.029 -23.955 1.00 93.44 187 ALA A O 1
ATOM 1515 N N . ASN A 1 188 ? 5.050 -6.226 -21.829 1.00 91.94 188 ASN A N 1
ATOM 1516 C CA . ASN A 1 188 ? 3.967 -5.251 -21.940 1.00 91.94 188 ASN A CA 1
ATOM 1517 C C . ASN A 1 188 ? 4.482 -3.855 -22.320 1.00 91.94 188 ASN A C 1
ATOM 1519 O O . ASN A 1 188 ? 3.853 -3.177 -23.123 1.00 91.94 188 ASN A O 1
ATOM 1523 N N . CYS A 1 189 ? 5.621 -3.431 -21.763 1.00 90.88 189 CYS A N 1
ATOM 1524 C CA . CYS A 1 189 ? 6.214 -2.127 -22.067 1.00 90.88 189 CYS A CA 1
ATOM 1525 C C . CYS A 1 189 ? 6.691 -2.015 -23.521 1.00 90.88 189 CYS A C 1
ATOM 1527 O O . CYS A 1 189 ? 6.586 -0.948 -24.116 1.00 90.88 189 CYS A O 1
ATOM 1529 N N . LEU A 1 190 ? 7.234 -3.098 -24.084 1.00 92.00 190 LEU A N 1
ATOM 1530 C CA . LEU A 1 190 ? 7.789 -3.110 -25.441 1.00 92.00 190 LEU A CA 1
ATOM 1531 C C . LEU A 1 190 ? 6.789 -3.579 -26.508 1.00 92.00 190 LEU A C 1
ATOM 1533 O O . LEU A 1 190 ? 7.126 -3.575 -27.688 1.00 92.00 190 LEU A O 1
ATOM 1537 N N . GLY A 1 191 ? 5.595 -4.029 -26.110 1.00 92.12 191 GLY A N 1
ATOM 1538 C CA . GLY A 1 191 ? 4.635 -4.659 -27.021 1.00 92.12 191 GLY A CA 1
ATOM 1539 C C . GLY A 1 191 ? 5.141 -5.981 -27.613 1.00 92.12 191 GLY A C 1
ATOM 1540 O O . GLY A 1 191 ? 4.782 -6.334 -28.732 1.00 92.12 191 GLY A O 1
ATOM 1541 N N . LEU A 1 192 ? 6.005 -6.702 -26.891 1.00 92.94 192 LEU A N 1
ATOM 1542 C CA . LEU A 1 192 ? 6.599 -7.971 -27.328 1.00 92.94 192 LEU A CA 1
ATOM 1543 C C . LEU A 1 192 ? 6.029 -9.150 -26.537 1.00 92.94 192 LEU A C 1
ATOM 1545 O O . LEU A 1 192 ? 5.516 -8.991 -25.434 1.00 92.94 192 LEU A O 1
ATOM 1549 N N . TYR A 1 193 ? 6.178 -10.365 -27.064 1.00 94.12 193 TYR A N 1
ATOM 1550 C CA . TYR A 1 193 ? 5.799 -11.576 -26.336 1.00 94.12 193 TYR A CA 1
ATOM 1551 C C . TYR A 1 193 ? 6.785 -11.896 -25.203 1.00 94.12 193 TYR A C 1
ATOM 1553 O O . TYR A 1 193 ? 8.001 -11.758 -25.357 1.00 94.12 193 TYR A O 1
ATOM 1561 N N . TYR A 1 194 ? 6.268 -12.428 -24.089 1.00 93.62 194 TYR A N 1
ATOM 1562 C CA . TYR A 1 194 ? 7.054 -12.895 -22.934 1.00 93.62 194 TYR A CA 1
ATOM 1563 C C . TYR A 1 194 ? 8.236 -13.793 -23.338 1.00 93.62 194 TYR A C 1
ATOM 1565 O O . TYR A 1 194 ? 9.355 -13.620 -22.852 1.00 93.62 194 TYR A O 1
ATOM 1573 N N . SER A 1 195 ? 8.000 -14.735 -24.258 1.00 96.00 195 SER A N 1
ATOM 1574 C CA . SER A 1 195 ? 9.014 -15.677 -24.748 1.00 96.00 195 SER A CA 1
ATOM 1575 C C . SER A 1 195 ? 10.181 -14.962 -25.427 1.00 96.00 195 SER A C 1
ATOM 1577 O O . SER A 1 195 ? 11.333 -15.343 -25.237 1.00 96.00 195 SER A O 1
ATOM 1579 N N . THR A 1 196 ? 9.897 -13.877 -26.151 1.00 95.25 196 THR A N 1
ATOM 1580 C CA . THR A 1 196 ? 10.912 -13.069 -26.835 1.00 95.25 196 THR A CA 1
ATOM 1581 C C . THR A 1 196 ? 11.815 -12.374 -25.823 1.00 95.25 196 THR A C 1
ATOM 1583 O O . THR A 1 196 ? 13.036 -12.459 -25.932 1.00 95.25 196 THR A O 1
ATOM 1586 N N . ILE A 1 197 ? 11.228 -11.762 -24.788 1.00 96.19 197 ILE A N 1
ATOM 1587 C CA . ILE A 1 197 ? 11.990 -11.136 -23.698 1.00 96.19 197 ILE A CA 1
ATOM 1588 C C . ILE A 1 197 ? 12.864 -12.174 -22.988 1.00 96.19 197 ILE A C 1
ATOM 1590 O O . ILE A 1 197 ? 14.040 -11.921 -22.741 1.00 96.19 197 ILE A O 1
ATOM 1594 N N . SER A 1 198 ? 12.313 -13.359 -22.704 1.00 95.38 198 SER A N 1
ATOM 1595 C CA . SER A 1 198 ? 13.044 -14.445 -22.042 1.00 95.38 198 SER A CA 1
ATOM 1596 C C . SER A 1 198 ? 14.274 -14.890 -22.839 1.00 95.38 198 SER A C 1
ATOM 1598 O O . SER A 1 198 ? 15.363 -15.008 -22.277 1.00 95.38 198 SER A O 1
ATOM 1600 N N . VAL A 1 199 ? 14.121 -15.098 -24.151 1.00 96.19 199 VAL A N 1
ATOM 1601 C CA . VAL A 1 199 ? 15.220 -15.510 -25.038 1.00 96.19 199 VAL A CA 1
ATOM 1602 C C . VAL A 1 199 ? 16.293 -14.427 -25.124 1.00 96.19 199 VAL A C 1
ATOM 1604 O O . VAL A 1 199 ? 17.478 -14.736 -25.004 1.00 96.19 199 VAL A O 1
ATOM 1607 N N . ILE A 1 200 ? 15.896 -13.162 -25.288 1.00 94.69 200 ILE A N 1
ATOM 1608 C CA . ILE A 1 200 ? 16.837 -12.039 -25.375 1.00 94.69 200 ILE A CA 1
ATOM 1609 C C . ILE A 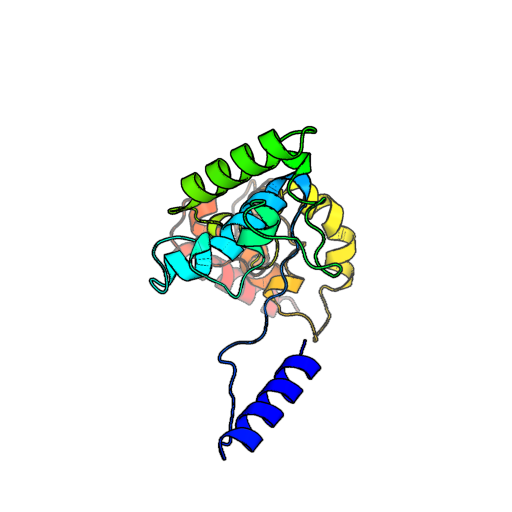1 200 ? 17.637 -11.906 -24.076 1.00 94.69 200 ILE A C 1
ATOM 1611 O O . ILE A 1 200 ? 18.866 -11.890 -24.129 1.00 94.69 200 ILE A O 1
ATOM 1615 N N . ALA A 1 201 ? 16.960 -11.879 -22.923 1.00 92.94 201 ALA A N 1
ATOM 1616 C CA . ALA A 1 201 ? 17.607 -11.733 -21.621 1.00 92.94 201 ALA A CA 1
ATOM 1617 C C . ALA A 1 201 ? 18.631 -12.852 -21.362 1.00 92.94 201 ALA A C 1
ATOM 1619 O O . ALA A 1 201 ? 19.761 -12.567 -20.968 1.00 92.94 201 ALA A O 1
ATOM 1620 N N . LYS A 1 202 ? 18.276 -14.111 -21.666 1.00 93.44 202 LYS A N 1
ATOM 1621 C CA . LYS A 1 202 ? 19.196 -15.256 -21.545 1.00 93.44 202 LYS A CA 1
ATOM 1622 C C . LYS A 1 202 ? 20.398 -15.139 -22.476 1.00 93.44 202 LYS A C 1
ATOM 1624 O O . LYS A 1 202 ? 21.521 -15.385 -22.050 1.00 93.44 202 LYS A O 1
ATOM 1629 N N . ARG A 1 203 ? 20.179 -14.767 -23.740 1.00 95.56 203 ARG A N 1
ATOM 1630 C CA . ARG A 1 203 ? 21.259 -14.642 -24.727 1.00 95.56 203 ARG A CA 1
ATOM 1631 C C . ARG A 1 203 ? 22.281 -13.587 -24.303 1.00 95.56 203 ARG A C 1
ATOM 1633 O O . ARG A 1 203 ? 23.471 -13.872 -24.332 1.00 95.56 203 ARG A O 1
ATOM 1640 N N . VAL A 1 204 ? 21.824 -12.407 -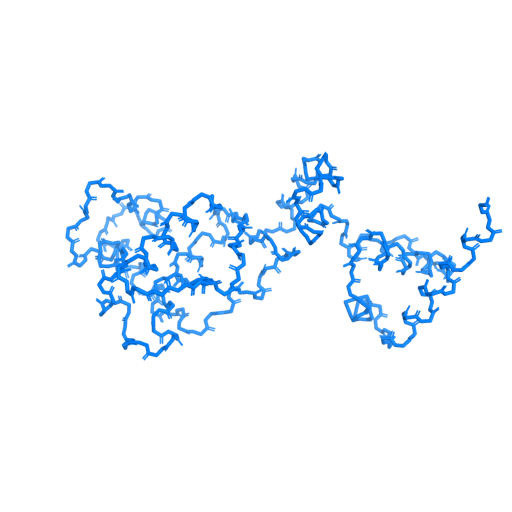23.879 1.00 92.81 204 VAL A N 1
ATOM 1641 C CA . VAL A 1 204 ? 22.721 -11.335 -23.410 1.00 92.81 204 VAL A CA 1
ATOM 1642 C C . VAL A 1 204 ? 23.462 -11.750 -22.135 1.00 92.81 204 VAL A C 1
ATOM 1644 O O . VAL A 1 204 ? 24.660 -11.502 -22.027 1.00 92.81 204 VAL A O 1
ATOM 1647 N N . ALA A 1 205 ? 22.790 -12.441 -21.205 1.00 90.38 205 ALA A N 1
ATOM 1648 C CA . ALA A 1 205 ? 23.430 -12.968 -20.000 1.00 90.38 205 ALA A CA 1
ATOM 1649 C C . ALA A 1 205 ? 24.588 -13.929 -20.330 1.00 90.38 205 ALA A C 1
ATOM 1651 O O . ALA A 1 205 ? 25.676 -13.788 -19.776 1.00 90.38 205 ALA A O 1
ATOM 1652 N N . HIS A 1 206 ? 24.383 -14.854 -21.275 1.00 89.94 206 HIS A N 1
ATOM 1653 C CA . HIS A 1 206 ? 25.434 -15.769 -21.730 1.00 89.94 206 HIS A CA 1
ATOM 1654 C C . HIS A 1 206 ? 26.602 -15.043 -22.405 1.00 89.94 206 HIS A C 1
ATOM 1656 O O . HIS A 1 206 ? 27.754 -15.373 -22.140 1.00 89.94 206 HIS A O 1
ATOM 1662 N N . SER A 1 207 ? 26.335 -14.040 -23.247 1.00 88.06 207 SER A N 1
ATOM 1663 C CA . SER A 1 207 ? 27.402 -13.265 -23.895 1.00 88.06 207 SER A CA 1
ATOM 1664 C C . SER A 1 207 ? 28.297 -12.530 -22.892 1.00 88.06 207 SER A C 1
ATOM 1666 O O . SER A 1 207 ? 29.497 -12.441 -23.126 1.00 88.06 207 SER A O 1
ATOM 1668 N N . LYS A 1 208 ? 27.745 -12.051 -21.768 1.00 83.75 208 LYS A N 1
ATOM 1669 C CA . LYS A 1 208 ? 28.520 -11.379 -20.712 1.00 83.75 208 LYS A CA 1
ATOM 1670 C C . LYS A 1 208 ? 29.363 -12.347 -19.876 1.00 83.75 208 LYS A C 1
ATOM 1672 O O . LYS A 1 208 ? 30.483 -12.007 -19.532 1.00 83.75 208 LYS A O 1
ATOM 1677 N N . GLN A 1 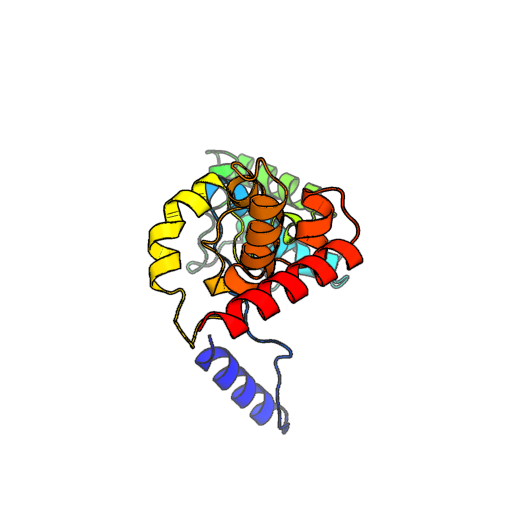209 ? 28.874 -13.562 -19.616 1.00 75.25 209 GLN A N 1
ATOM 1678 C CA . GLN A 1 209 ? 29.632 -14.595 -18.889 1.00 75.25 209 GLN A CA 1
ATOM 1679 C C . GLN A 1 209 ? 30.871 -15.109 -19.640 1.00 75.25 209 GLN A C 1
ATOM 1681 O O . GLN A 1 209 ? 31.746 -15.697 -19.021 1.00 75.25 209 GLN A O 1
ATOM 1686 N N . HIS A 1 210 ? 30.936 -14.928 -20.961 1.00 66.62 210 HIS A N 1
ATOM 1687 C CA . HIS A 1 210 ? 32.090 -15.315 -21.781 1.00 66.62 210 HIS A CA 1
ATOM 1688 C C . HIS A 1 210 ? 33.080 -14.164 -22.035 1.00 66.62 210 HIS A C 1
ATOM 1690 O O . HIS A 1 210 ? 34.059 -14.362 -22.752 1.00 66.62 210 HIS A O 1
ATOM 1696 N N . GLN A 1 211 ? 32.814 -12.968 -21.502 1.00 56.91 211 GLN A N 1
ATOM 1697 C CA . GLN A 1 211 ? 33.676 -11.785 -21.628 1.00 56.91 211 GLN A CA 1
ATOM 1698 C C . GLN A 1 211 ? 34.417 -11.426 -20.326 1.00 56.91 211 GLN A C 1
ATOM 1700 O O . GLN A 1 211 ? 35.290 -10.561 -20.368 1.00 56.91 211 GLN A O 1
ATOM 1705 N N . GLU A 1 212 ? 34.080 -12.079 -19.209 1.00 44.12 212 GLU A N 1
ATOM 1706 C CA . GLU A 1 212 ? 34.801 -12.043 -17.922 1.00 44.12 212 GLU A CA 1
ATOM 1707 C C . GLU A 1 212 ? 35.717 -13.266 -17.785 1.00 44.12 212 GLU A C 1
ATOM 1709 O O . GLU A 1 212 ? 36.829 -13.097 -17.237 1.00 44.12 212 GLU A O 1
#